Protein AF-0000000080024186 (afdb_homodimer)

Sequence (346 aa):
MRYNEKELQALSRQPAEMAAELGMRGPKKGSVLKRRLVKLVVNFLFYFRTDEAEPVGALLLERCKVTREEPGTFSISFVEDPERKYHFECSSEEQCQEWMEALRRASYEFMRRSLIFYRNEIRKVTGKVCTGLQVARVRLWVA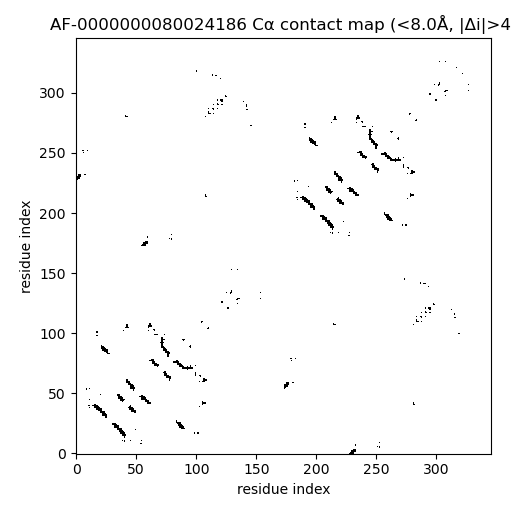EEVFWPLTAICPPYRTLWSSLAYPRRPGSSMRYNEKELQALSRQPAEMAAELGMRGPKKGSVLKRRLVKLVVNFLFYFRTDEAEPVGALLLERCKVTREEPGTFSISFVEDPERKYHFECSSEEQCQEWMEALRRASYEFMRRSLIFYRNEIRKVTGKVCTGLQVARVRLWVAEEVFWPLTAICPPYRTLWSSLAYPRRPGSS

Foldseek 3Di:
DDDPVVVVQVQVVDDFPDWDWKFKFFQDPPTDTDTWIWGHGQQKIFTPDPPDSTTPDIDRLAQWDWADDDQQKIWIAHPVGRSRIMMIGHPGSVVVVVVSVCSVCRHPVNVVVVVVVVVVVVCVVLVVCLVPPDSPCPVPPDPCVVPDPPPPPRDPPPPPPDDVVDDPDPDDD/DDDPVVVVQVQVVDDFPDWDWKFKFFQDPPTDTDTWIWGHGQQKIFTPDPPDSTTPDIDRLAQWDWADDDQQKIWIAHPVGRSRIMIIGHPGSVVSVVVSVCSVCRHPVNVVVVVVVVVVVCCVVLVVCVVPPDSPPPCPVDPCPPDDCCPVCPPPPPDPDDDPCPDDPDDDD

Radius of gyration: 28.76 Å; Cα contacts (8 Å, |Δi|>4): 512; chains: 2; bounding box: 76×103×66 Å

Organism: Aotus nancymaae (NCBI:txid37293)

Structure (mmCIF, N/CA/C/O backbone):
data_AF-0000000080024186-model_v1
#
loop_
_entity.id
_entity.type
_entity.pdbx_description
1 polymer 'Pleckstrin homology domain-containing family J member 1'
#
loop_
_atom_site.group_PDB
_atom_site.id
_atom_site.type_symbol
_atom_site.label_atom_id
_atom_site.label_alt_id
_atom_site.label_comp_id
_atom_site.label_asym_id
_atom_site.label_entity_id
_atom_site.label_seq_id
_atom_site.pdbx_PDB_ins_code
_atom_site.Cartn_x
_atom_site.Cartn_y
_atom_site.Cartn_z
_atom_site.occupancy
_atom_site.B_iso_or_equiv
_atom_site.auth_seq_id
_atom_site.auth_comp_id
_atom_site.auth_asym_id
_atom_site.auth_atom_id
_atom_site.pdbx_PDB_model_num
ATOM 1 N N . MET A 1 1 ? 0.498 -17.672 -2.434 1 93.25 1 MET A N 1
ATOM 2 C CA . MET A 1 1 ? -0.503 -16.625 -2.283 1 93.25 1 MET A CA 1
ATOM 3 C C . MET A 1 1 ? -0.842 -16 -3.631 1 93.25 1 MET A C 1
ATOM 5 O O . MET A 1 1 ? 0.05 -15.727 -4.434 1 93.25 1 MET A O 1
ATOM 9 N N . ARG A 1 2 ? -2.129 -15.797 -3.934 1 95.5 2 ARG A N 1
ATOM 10 C CA . ARG A 1 2 ? -2.584 -15.203 -5.188 1 95.5 2 ARG A CA 1
ATOM 11 C C . ARG A 1 2 ? -2.732 -13.688 -5.055 1 95.5 2 ARG A C 1
ATOM 13 O O . ARG A 1 2 ? -3.16 -13.188 -4.012 1 95.5 2 ARG A O 1
ATOM 20 N N . TYR A 1 3 ? -2.387 -13.031 -6.164 1 96.38 3 TYR A N 1
ATOM 21 C CA . TYR A 1 3 ? -2.521 -11.578 -6.203 1 96.38 3 TYR A CA 1
ATOM 22 C C . TYR A 1 3 ? -3.314 -11.141 -7.426 1 96.38 3 TYR A C 1
ATOM 24 O O . TYR A 1 3 ? -3.52 -11.922 -8.359 1 96.38 3 TYR A O 1
ATOM 32 N N . ASN A 1 4 ? -3.826 -9.922 -7.332 1 95.56 4 ASN A N 1
ATOM 33 C CA . ASN A 1 4 ? -4.371 -9.305 -8.539 1 95.56 4 ASN A CA 1
ATOM 34 C C . ASN A 1 4 ? -3.268 -8.773 -9.445 1 95.56 4 ASN A C 1
ATOM 36 O O . ASN A 1 4 ? -3.088 -7.559 -9.562 1 95.56 4 ASN A O 1
ATOM 40 N N . GLU A 1 5 ? -2.664 -9.664 -10.188 1 94.69 5 GLU A N 1
ATOM 41 C CA . GLU A 1 5 ? -1.439 -9.422 -10.945 1 94.69 5 GLU A CA 1
ATOM 42 C C . GLU A 1 5 ? -1.667 -8.383 -12.039 1 94.69 5 GLU A C 1
ATOM 44 O O . GLU A 1 5 ? -0.805 -7.535 -12.289 1 94.69 5 GLU A O 1
ATOM 49 N N . LYS A 1 6 ? -2.77 -8.469 -12.688 1 94.06 6 LYS A N 1
ATOM 50 C CA . LYS A 1 6 ? -3.066 -7.52 -13.758 1 94.06 6 LYS A CA 1
ATOM 51 C C . LYS A 1 6 ? -3.096 -6.09 -13.227 1 94.06 6 LYS A C 1
ATOM 53 O O . LYS A 1 6 ? -2.539 -5.18 -13.852 1 94.06 6 LYS A O 1
ATOM 58 N N . GLU A 1 7 ? -3.67 -5.945 -12.141 1 94.25 7 GLU A N 1
ATOM 59 C CA . GLU A 1 7 ? -3.773 -4.633 -11.508 1 94.25 7 GLU A CA 1
ATOM 60 C C . GLU A 1 7 ? -2.41 -4.141 -11.031 1 94.25 7 GLU A C 1
ATOM 62 O O . GLU A 1 7 ? -2.104 -2.951 -11.141 1 94.25 7 GLU A O 1
ATOM 67 N N . LEU A 1 8 ? -1.614 -5.047 -10.516 1 96.38 8 LEU A N 1
ATOM 68 C CA . LEU A 1 8 ? -0.276 -4.695 -10.047 1 96.38 8 LEU A CA 1
ATOM 69 C C . LEU A 1 8 ? 0.609 -4.273 -11.219 1 96.38 8 LEU A C 1
ATOM 71 O O . LEU A 1 8 ? 1.378 -3.316 -11.109 1 96.38 8 LEU A O 1
ATOM 75 N N . GLN A 1 9 ? 0.429 -4.961 -12.281 1 96.5 9 GLN A N 1
ATOM 76 C CA . GLN A 1 9 ? 1.17 -4.594 -13.484 1 96.5 9 GLN A CA 1
ATOM 77 C C . GLN A 1 9 ? 0.744 -3.223 -13.992 1 96.5 9 GLN A C 1
ATOM 79 O O . GLN A 1 9 ? 1.585 -2.416 -14.398 1 96.5 9 GLN A O 1
ATOM 84 N N . ALA A 1 10 ? -0.562 -3.02 -13.969 1 96.75 10 ALA A N 1
ATOM 85 C CA . ALA A 1 10 ? -1.077 -1.723 -14.406 1 96.75 10 ALA A CA 1
ATOM 86 C C . ALA A 1 10 ? -0.573 -0.602 -13.5 1 96.75 10 ALA A C 1
ATOM 88 O O . ALA A 1 10 ? -0.306 0.508 -13.969 1 96.75 10 ALA A O 1
ATOM 89 N N . LEU A 1 11 ? -0.479 -0.893 -12.242 1 97.19 11 LEU A N 1
ATOM 90 C CA . LEU A 1 11 ? 0.023 0.075 -11.273 1 97.19 11 LEU A CA 1
ATOM 91 C C . LEU A 1 11 ? 1.444 0.506 -11.625 1 97.19 11 LEU A C 1
ATOM 93 O O . LEU A 1 11 ? 1.786 1.685 -11.508 1 97.19 11 LEU A O 1
ATOM 97 N N . SER A 1 12 ? 2.26 -0.432 -12.078 1 97.81 12 SER A N 1
ATOM 98 C CA . SER A 1 12 ? 3.654 -0.146 -12.406 1 97.81 12 SER A CA 1
ATOM 99 C C . SER A 1 12 ? 3.76 0.843 -13.562 1 97.81 12 SER A C 1
ATOM 101 O O . SER A 1 12 ? 4.801 1.481 -13.742 1 97.81 12 SER A O 1
ATOM 103 N N . ARG A 1 13 ? 2.697 0.963 -14.297 1 96.75 13 ARG A N 1
ATOM 104 C CA . ARG A 1 13 ? 2.701 1.836 -15.469 1 96.75 13 ARG A CA 1
ATOM 105 C C . ARG A 1 13 ? 2.211 3.234 -15.109 1 96.75 13 ARG A C 1
ATOM 107 O O . ARG A 1 13 ? 2.281 4.152 -15.922 1 96.75 13 ARG A O 1
ATOM 114 N N . GLN A 1 14 ? 1.694 3.381 -13.93 1 96.44 14 GLN A N 1
ATOM 115 C CA . GLN A 1 14 ? 1.215 4.684 -13.469 1 96.44 14 GLN A CA 1
ATOM 116 C C . GLN A 1 14 ? 2.375 5.645 -13.242 1 96.44 14 GLN A C 1
ATOM 118 O O . GLN A 1 14 ? 3.527 5.223 -13.125 1 96.44 14 GLN A O 1
ATOM 123 N N . PRO A 1 15 ? 2.07 6.969 -13.211 1 96 15 PRO A N 1
ATOM 124 C CA . PRO A 1 15 ? 3.127 7.934 -12.906 1 96 15 PRO A CA 1
ATOM 125 C C . PRO A 1 15 ? 3.824 7.645 -11.578 1 96 15 PRO A C 1
ATOM 127 O O . PRO A 1 15 ? 3.16 7.383 -10.57 1 96 15 PRO A O 1
ATOM 130 N N . ALA A 1 16 ? 5.137 7.676 -11.656 1 97.94 16 ALA A N 1
ATOM 131 C CA . ALA A 1 16 ? 5.945 7.324 -10.5 1 97.94 16 ALA A CA 1
ATOM 132 C C . ALA A 1 16 ? 6.289 8.562 -9.672 1 97.94 16 ALA A C 1
ATOM 134 O O . ALA A 1 16 ? 6.469 9.648 -10.219 1 97.94 16 ALA A O 1
ATOM 135 N N . GLU A 1 17 ? 6.289 8.344 -8.414 1 96.75 17 GLU A N 1
ATOM 136 C CA . GLU A 1 17 ? 6.809 9.391 -7.535 1 96.75 17 GLU A CA 1
ATOM 137 C C . GLU A 1 17 ? 8.305 9.602 -7.754 1 96.75 17 GLU A C 1
ATOM 139 O O . GLU A 1 17 ? 8.781 10.742 -7.738 1 96.75 17 GLU A O 1
ATOM 144 N N . MET A 1 18 ? 9.016 8.547 -7.875 1 98.31 18 MET A N 1
ATOM 145 C CA . MET A 1 18 ? 10.43 8.523 -8.227 1 98.31 18 MET A CA 1
ATOM 146 C C . MET A 1 18 ? 10.711 7.473 -9.297 1 98.31 18 MET A C 1
ATOM 148 O O . MET A 1 18 ? 10.102 6.402 -9.289 1 98.31 18 MET A O 1
ATOM 152 N N . ALA A 1 19 ? 11.555 7.867 -10.227 1 98.44 19 ALA A N 1
ATOM 153 C CA . ALA A 1 19 ? 11.977 6.93 -11.266 1 98.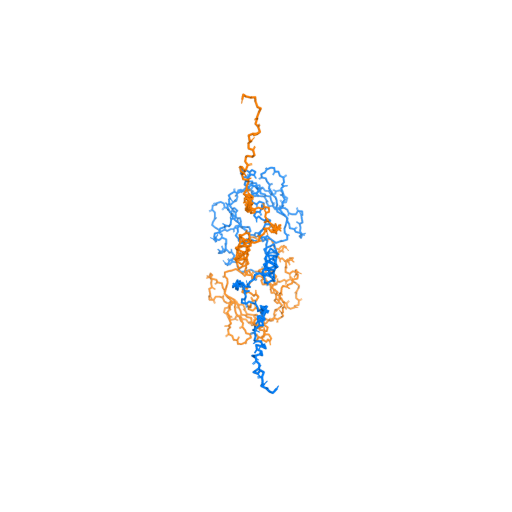44 19 ALA A CA 1
ATOM 154 C C . ALA A 1 19 ? 13.406 7.23 -11.727 1 98.44 19 ALA A C 1
ATOM 156 O O . ALA A 1 19 ? 13.75 8.383 -11.977 1 98.44 19 ALA A O 1
ATOM 157 N N . ALA A 1 20 ? 14.219 6.23 -11.758 1 98.56 20 ALA A N 1
ATOM 158 C CA . ALA A 1 20 ? 15.586 6.387 -12.242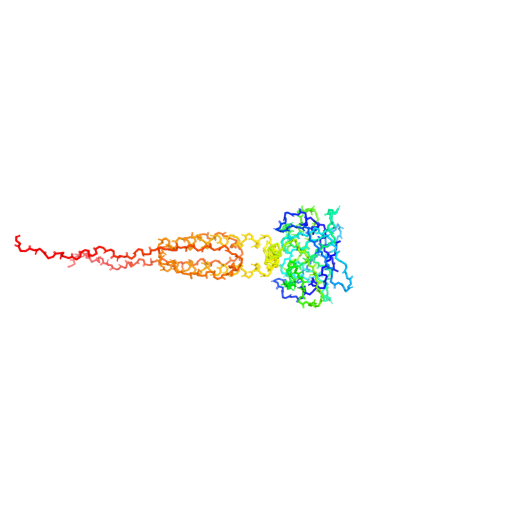 1 98.56 20 ALA A CA 1
ATOM 159 C C . ALA A 1 20 ? 16.219 5.035 -12.555 1 98.56 20 ALA A C 1
ATOM 161 O O . ALA A 1 20 ? 15.758 4 -12.062 1 98.56 20 ALA A O 1
ATOM 162 N N . GLU A 1 21 ? 17.172 5.043 -13.406 1 98.31 21 GLU A N 1
ATOM 163 C CA . GLU A 1 21 ? 18.016 3.863 -13.594 1 98.31 21 GLU A CA 1
ATOM 164 C C . GLU A 1 21 ? 19.062 3.75 -12.477 1 98.31 21 GLU A C 1
ATOM 166 O O . GLU A 1 21 ? 19.844 4.672 -12.258 1 98.31 21 GLU A O 1
ATOM 171 N N . LEU A 1 22 ? 19.016 2.713 -11.797 1 98.62 22 LEU A N 1
ATOM 172 C CA . LEU A 1 22 ? 19.922 2.48 -10.68 1 98.62 22 LEU A CA 1
ATOM 173 C C . LEU A 1 22 ? 20.609 1.127 -10.812 1 98.62 22 LEU A C 1
ATOM 175 O O . LEU A 1 22 ? 20.109 0.239 -11.508 1 98.62 22 LEU A O 1
ATOM 179 N N . GLY A 1 23 ? 21.781 1.032 -10.227 1 98.5 23 GLY A N 1
ATOM 180 C CA . GLY A 1 23 ? 22.328 -0.292 -9.984 1 98.5 23 GLY A CA 1
ATOM 181 C C . GLY A 1 23 ? 21.625 -1.031 -8.859 1 98.5 23 GLY A C 1
ATOM 182 O O . GLY A 1 23 ? 21.438 -0.478 -7.773 1 98.5 23 GLY A O 1
ATOM 183 N N . MET A 1 24 ? 21.219 -2.252 -9.141 1 98.44 24 MET A N 1
ATOM 184 C CA . MET A 1 24 ? 20.484 -3.023 -8.141 1 98.44 24 MET A CA 1
ATOM 185 C C . MET A 1 24 ? 21.156 -4.375 -7.902 1 98.44 24 MET A C 1
ATOM 187 O O . MET A 1 24 ? 21.547 -5.055 -8.852 1 98.44 24 MET A O 1
ATOM 191 N N . ARG A 1 25 ? 21.281 -4.699 -6.652 1 97.44 25 ARG A N 1
ATOM 192 C CA . ARG A 1 25 ? 21.75 -6.023 -6.242 1 97.44 25 ARG A CA 1
ATOM 193 C C . ARG A 1 25 ? 20.719 -6.711 -5.352 1 97.44 25 ARG A C 1
ATOM 195 O O . ARG A 1 25 ? 20.281 -6.145 -4.352 1 97.44 25 ARG A O 1
ATOM 202 N N . GLY A 1 26 ? 20.328 -7.949 -5.723 1 95.25 26 GLY A N 1
ATOM 203 C CA . GLY A 1 26 ? 19.344 -8.703 -4.969 1 95.25 26 GLY A CA 1
ATOM 204 C C . GLY A 1 26 ? 19.844 -9.148 -3.607 1 95.25 26 GLY A C 1
ATOM 205 O O . GLY A 1 26 ? 21.016 -8.961 -3.279 1 95.25 26 GLY A O 1
ATOM 206 N N . PRO A 1 27 ? 18.969 -9.742 -2.854 1 93.12 27 PRO A N 1
ATOM 207 C CA . PRO A 1 27 ? 19.297 -10.086 -1.468 1 93.12 27 PRO A CA 1
ATOM 208 C C . PRO A 1 27 ? 20.109 -11.367 -1.352 1 93.12 27 PRO A C 1
ATOM 210 O O . PRO A 1 27 ? 20.688 -11.641 -0.297 1 93.12 27 PRO A O 1
ATOM 213 N N . LYS A 1 28 ? 20.203 -12.125 -2.381 1 89.81 28 LYS A N 1
ATOM 214 C CA . LYS A 1 28 ? 20.953 -13.383 -2.324 1 89.81 28 LYS A CA 1
ATOM 215 C C . LYS A 1 28 ? 22.453 -13.125 -2.32 1 89.81 28 LYS A C 1
ATOM 217 O O . LYS A 1 28 ? 22.938 -12.219 -3 1 89.81 28 LYS A O 1
ATOM 222 N N . LYS A 1 29 ? 23.078 -14 -1.607 1 87.19 29 LYS A N 1
ATOM 223 C CA . LYS A 1 29 ? 24.531 -13.906 -1.578 1 87.19 29 LYS A CA 1
ATOM 224 C C . LYS A 1 29 ? 25.125 -14.125 -2.967 1 87.19 29 LYS A C 1
ATOM 226 O O . LYS A 1 29 ? 24.734 -15.055 -3.672 1 87.19 29 LYS A O 1
ATOM 231 N 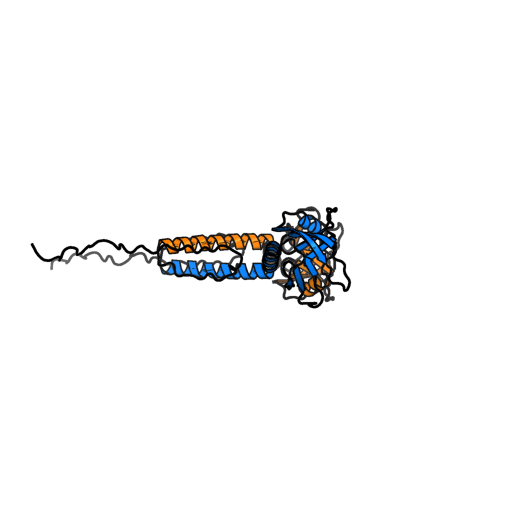N . GLY A 1 30 ? 26 -13.242 -3.385 1 87.69 30 GLY A N 1
ATOM 232 C CA . GLY A 1 30 ? 26.656 -13.375 -4.676 1 87.69 30 GLY A CA 1
ATOM 233 C C . GLY A 1 30 ? 25.891 -12.719 -5.809 1 87.69 30 GLY A C 1
ATOM 234 O O . GLY A 1 30 ? 26.281 -12.82 -6.973 1 87.69 30 GLY A O 1
ATOM 235 N N . SER A 1 31 ? 24.875 -12.141 -5.492 1 91.81 31 SER A N 1
ATOM 236 C CA . SER A 1 31 ? 24.094 -11.461 -6.52 1 91.81 31 SER A CA 1
ATOM 237 C C . SER A 1 31 ? 24.922 -10.375 -7.211 1 91.81 31 SER A C 1
ATOM 239 O O . SER A 1 31 ? 25.703 -9.664 -6.559 1 91.81 31 SER A O 1
ATOM 241 N N . VAL A 1 32 ? 24.797 -10.289 -8.523 1 95.75 32 VAL A N 1
ATOM 242 C CA . VAL A 1 32 ? 25.531 -9.32 -9.328 1 95.75 32 VAL A CA 1
ATOM 243 C C . VAL A 1 32 ? 24.75 -8.016 -9.43 1 95.75 32 VAL A C 1
ATOM 245 O O . VAL A 1 32 ? 23.516 -8.023 -9.391 1 95.75 32 VAL A O 1
ATOM 248 N N . LEU A 1 33 ? 25.531 -7.02 -9.539 1 96.62 33 LEU A N 1
ATOM 249 C CA . LEU A 1 33 ? 24.922 -5.707 -9.75 1 96.62 33 LEU A CA 1
ATOM 250 C C . LEU A 1 33 ? 24.359 -5.59 -11.156 1 96.62 33 LEU A C 1
ATOM 252 O O . LEU A 1 33 ? 25.062 -5.848 -12.141 1 96.62 33 LEU A O 1
ATOM 256 N N . LYS A 1 34 ? 23.078 -5.266 -11.242 1 97.5 34 LYS A N 1
ATOM 257 C CA . LYS A 1 34 ? 22.422 -5.082 -12.531 1 97.5 34 LYS A CA 1
ATOM 258 C C . LYS A 1 34 ? 21.75 -3.709 -12.625 1 97.5 34 LYS A C 1
ATOM 260 O O . LYS A 1 34 ? 21.188 -3.221 -11.648 1 97.5 34 LYS A O 1
ATOM 265 N N . ARG A 1 35 ? 21.891 -3.119 -13.812 1 98 35 ARG A N 1
ATOM 266 C CA . ARG A 1 35 ? 21.203 -1.857 -14.039 1 98 35 ARG A CA 1
ATOM 267 C C . ARG A 1 35 ? 19.703 -2.09 -14.273 1 98 35 ARG A C 1
ATOM 269 O O . ARG A 1 35 ? 19.312 -2.887 -15.125 1 98 35 ARG A O 1
ATOM 276 N N . ARG A 1 36 ? 18.875 -1.387 -13.453 1 98.44 36 ARG A N 1
ATOM 277 C CA . ARG A 1 36 ? 17.438 -1.541 -13.523 1 98.44 36 ARG A CA 1
ATOM 278 C C . ARG A 1 36 ? 16.734 -0.183 -13.516 1 98.44 36 ARG A C 1
ATOM 280 O O . ARG A 1 36 ? 17.219 0.769 -12.906 1 98.44 36 ARG A O 1
ATOM 287 N N . LEU A 1 37 ? 15.68 -0.09 -14.281 1 98.56 37 LEU A N 1
ATOM 288 C CA . LEU A 1 37 ? 14.766 1.023 -14.062 1 98.56 37 LEU A CA 1
ATOM 289 C C . LEU A 1 37 ? 13.93 0.804 -12.805 1 98.56 37 LEU A C 1
ATOM 291 O O . LEU A 1 37 ? 13.156 -0.157 -12.727 1 98.56 37 LEU A O 1
ATOM 295 N N . VAL A 1 38 ? 14.156 1.64 -11.852 1 98.81 38 VAL A N 1
ATOM 296 C CA . VAL A 1 38 ? 13.477 1.536 -10.562 1 98.81 38 VAL A CA 1
ATOM 297 C C . VAL A 1 38 ? 12.422 2.635 -10.438 1 98.81 38 VAL A C 1
ATOM 299 O O . VAL A 1 38 ? 12.711 3.809 -10.695 1 98.81 38 VAL A O 1
ATOM 302 N N . LYS A 1 39 ? 11.188 2.244 -10.055 1 98.75 39 LYS A N 1
ATOM 303 C CA . LYS A 1 39 ? 10.078 3.186 -9.945 1 98.75 39 LYS A CA 1
ATOM 304 C C . LYS A 1 39 ? 9.367 3.041 -8.602 1 98.75 39 LYS A C 1
ATOM 306 O O . LYS A 1 39 ? 9.016 1.931 -8.195 1 98.75 39 LYS A O 1
ATOM 311 N N . LEU A 1 40 ? 9.25 4.137 -7.98 1 98.81 40 LEU A N 1
ATOM 312 C CA . LEU A 1 40 ? 8.406 4.188 -6.789 1 98.81 40 LEU A CA 1
ATOM 313 C C . LEU A 1 40 ? 6.992 4.629 -7.137 1 98.81 40 LEU A C 1
ATOM 315 O O . LEU A 1 40 ? 6.773 5.777 -7.527 1 98.81 40 LEU A O 1
ATOM 319 N N . VAL A 1 41 ? 6.051 3.73 -7.062 1 98.31 41 VAL A N 1
ATOM 320 C CA . VAL A 1 41 ? 4.641 3.998 -7.324 1 98.31 41 VAL A CA 1
ATOM 321 C C . VAL A 1 41 ? 3.797 3.57 -6.125 1 98.31 41 VAL A C 1
ATOM 323 O O . VAL A 1 41 ? 3.787 2.395 -5.754 1 98.31 41 VAL A O 1
ATOM 326 N N . VAL A 1 42 ? 3.039 4.535 -5.52 1 97.12 42 VAL A N 1
ATOM 327 C CA . VAL A 1 42 ? 2.334 4.297 -4.262 1 97.12 42 VAL A CA 1
ATOM 328 C C . VAL A 1 42 ? 3.314 3.789 -3.209 1 97.12 42 VAL A C 1
ATOM 330 O O . VAL A 1 42 ? 4.27 4.488 -2.854 1 97.12 42 VAL A O 1
ATOM 333 N N . ASN A 1 43 ? 3.139 2.633 -2.693 1 98.19 43 ASN A N 1
ATOM 334 C CA . ASN A 1 43 ? 4.059 2.072 -1.712 1 98.19 43 ASN A CA 1
ATOM 335 C C . ASN A 1 43 ? 4.781 0.844 -2.258 1 98.19 43 ASN A C 1
ATOM 337 O O . ASN A 1 43 ? 5.148 -0.056 -1.499 1 98.19 43 ASN A O 1
ATOM 341 N N . PHE A 1 44 ? 4.973 0.842 -3.586 1 98.56 44 PHE A N 1
ATOM 342 C CA . PHE A 1 44 ? 5.695 -0.23 -4.258 1 98.56 44 PHE A CA 1
ATOM 343 C C . PHE A 1 44 ? 6.938 0.31 -4.953 1 98.56 44 PHE A C 1
ATOM 345 O O . PHE A 1 44 ? 6.895 1.377 -5.57 1 98.56 44 PHE A O 1
ATOM 352 N N . LEU A 1 45 ? 8 -0.445 -4.789 1 98.81 45 LEU A N 1
ATOM 353 C CA . LEU A 1 45 ? 9.195 -0.227 -5.594 1 98.81 45 LEU A CA 1
ATOM 354 C C . LEU A 1 45 ? 9.281 -1.241 -6.73 1 98.81 45 LEU A C 1
ATOM 356 O O . LEU A 1 45 ? 9.578 -2.414 -6.5 1 98.81 45 LEU A O 1
ATOM 360 N N . PHE A 1 46 ? 8.992 -0.804 -7.906 1 98.81 46 PHE A N 1
ATOM 361 C CA . PHE A 1 46 ? 9.078 -1.669 -9.078 1 98.81 46 PHE A CA 1
ATOM 362 C C . PHE A 1 46 ? 10.469 -1.604 -9.695 1 98.81 46 PHE A C 1
ATOM 364 O O . PHE A 1 46 ? 11.109 -0.551 -9.688 1 98.81 46 PHE A O 1
ATOM 371 N N . TYR A 1 47 ? 10.93 -2.697 -10.219 1 98.69 47 TYR A N 1
ATOM 372 C CA . TYR A 1 47 ? 12.188 -2.684 -10.953 1 98.69 47 TYR A CA 1
ATOM 373 C C . TYR A 1 47 ? 12.07 -3.457 -12.258 1 98.69 47 TYR A C 1
ATOM 375 O O . TYR A 1 47 ? 11.414 -4.5 -12.312 1 98.69 47 TYR A O 1
ATOM 383 N N . PHE A 1 48 ? 12.641 -2.912 -13.305 1 98.38 48 PHE A N 1
ATOM 384 C CA . PHE A 1 48 ? 12.57 -3.393 -14.68 1 98.38 48 PHE A CA 1
ATOM 385 C C . PHE A 1 48 ? 13.961 -3.631 -15.25 1 98.38 48 PHE A C 1
ATOM 387 O O . PHE A 1 48 ? 14.922 -2.975 -14.844 1 98.38 48 PHE A O 1
ATOM 394 N N . ARG A 1 49 ? 13.93 -4.613 -16.188 1 97.62 49 ARG A N 1
ATOM 395 C CA . ARG A 1 49 ? 15.062 -4.527 -17.094 1 97.62 49 ARG A CA 1
ATOM 396 C C . ARG A 1 49 ? 15.008 -3.25 -17.922 1 97.62 49 ARG A C 1
ATOM 398 O O . ARG A 1 49 ? 13.922 -2.754 -18.234 1 97.62 49 ARG A O 1
ATOM 405 N N . THR A 1 50 ? 16.062 -2.707 -18.266 1 93.75 50 THR A N 1
ATOM 406 C CA . THR A 1 50 ? 16.109 -1.409 -18.938 1 93.75 50 THR A CA 1
ATOM 407 C C . THR A 1 50 ? 15.445 -1.485 -20.312 1 93.75 50 THR A C 1
ATOM 409 O O . THR A 1 50 ? 15.008 -0.468 -20.844 1 93.75 50 THR A O 1
ATOM 412 N N . ASP A 1 51 ? 15.258 -2.652 -20.828 1 92.56 51 ASP A N 1
ATOM 413 C CA . ASP A 1 51 ? 14.742 -2.799 -22.188 1 92.56 51 ASP A CA 1
ATOM 414 C C . ASP A 1 51 ? 13.344 -3.396 -22.188 1 92.56 51 ASP A C 1
ATOM 416 O O . ASP A 1 51 ? 12.773 -3.678 -23.25 1 92.56 51 ASP A O 1
ATOM 420 N N . GLU A 1 52 ? 12.719 -3.535 -21.016 1 92.5 52 GLU A N 1
ATOM 421 C CA . GLU A 1 52 ? 11.43 -4.219 -20.938 1 92.5 52 GLU A CA 1
ATOM 422 C C . GLU A 1 52 ? 10.375 -3.326 -20.281 1 92.5 52 GLU A C 1
ATOM 424 O O . GLU A 1 52 ? 10.68 -2.564 -19.359 1 92.5 52 GLU A O 1
ATOM 429 N N . ALA A 1 53 ? 9.195 -3.553 -20.75 1 92.69 53 ALA A N 1
ATOM 430 C CA . ALA A 1 53 ? 8.078 -2.75 -20.25 1 92.69 53 ALA A CA 1
ATOM 431 C C . ALA A 1 53 ? 7.484 -3.365 -18.984 1 92.69 53 ALA A C 1
ATOM 433 O O . ALA A 1 53 ? 7.008 -2.646 -18.094 1 92.69 53 ALA A O 1
ATOM 434 N N . GLU A 1 54 ? 7.547 -4.664 -18.875 1 96.06 54 GLU A N 1
ATOM 435 C CA . GLU A 1 54 ? 6.98 -5.34 -17.719 1 96.06 54 GLU A CA 1
ATOM 436 C C . GLU A 1 54 ? 7.996 -5.43 -16.578 1 96.06 54 GLU A C 1
ATOM 438 O O . GLU A 1 54 ? 9.172 -5.73 -16.812 1 96.06 54 GLU A O 1
ATOM 443 N N . PRO A 1 55 ? 7.578 -5.152 -15.461 1 98 55 PRO A N 1
ATOM 444 C CA . PRO A 1 55 ? 8.508 -5.219 -14.336 1 98 55 PRO A CA 1
ATOM 445 C C . PRO A 1 55 ? 8.977 -6.641 -14.031 1 98 55 PRO A C 1
ATOM 447 O O . PRO A 1 55 ? 8.195 -7.59 -14.164 1 98 55 PRO A O 1
ATOM 450 N N . VAL A 1 56 ? 10.203 -6.715 -13.617 1 97.88 56 VAL A N 1
ATOM 451 C CA . VAL A 1 56 ? 10.75 -7.98 -13.148 1 97.88 56 VAL A CA 1
ATOM 452 C C . VAL A 1 56 ? 10.172 -8.32 -11.773 1 97.88 56 VAL A C 1
ATOM 454 O O . VAL A 1 56 ? 9.875 -9.477 -11.484 1 97.88 56 VAL A O 1
ATOM 457 N N . GLY A 1 57 ? 10.008 -7.172 -10.953 1 97.88 57 GLY A N 1
ATOM 458 C CA . GLY A 1 57 ? 9.5 -7.379 -9.609 1 97.88 57 GLY A CA 1
ATOM 459 C C . GLY A 1 57 ? 8.984 -6.105 -8.969 1 97.88 57 GLY A C 1
ATOM 460 O O . GLY A 1 57 ? 9.031 -5.031 -9.578 1 97.88 57 GLY A O 1
ATOM 461 N N . ALA A 1 58 ? 8.352 -6.336 -7.836 1 98.31 58 ALA A N 1
ATOM 462 C CA . ALA A 1 58 ? 7.777 -5.277 -7.012 1 98.31 58 ALA A CA 1
ATOM 463 C C . ALA A 1 58 ? 8.016 -5.547 -5.527 1 98.31 58 ALA A C 1
ATOM 465 O O . ALA A 1 58 ? 7.727 -6.637 -5.035 1 98.31 58 ALA A O 1
ATOM 466 N N . LEU A 1 59 ? 8.602 -4.566 -4.855 1 98.06 59 LEU A N 1
ATOM 467 C CA . LEU A 1 59 ? 8.805 -4.648 -3.414 1 98.06 59 LEU A CA 1
ATOM 468 C C . LEU A 1 59 ? 7.781 -3.789 -2.674 1 98.06 59 LEU A C 1
ATOM 470 O O . LEU A 1 59 ? 7.75 -2.568 -2.85 1 98.06 59 LEU A O 1
ATOM 474 N N . LEU A 1 60 ? 6.949 -4.434 -1.913 1 98.06 60 LEU A N 1
ATOM 475 C CA . LEU A 1 60 ? 6.086 -3.676 -1.014 1 98.06 60 LEU A CA 1
ATOM 476 C C . LEU A 1 60 ? 6.895 -3.053 0.12 1 98.06 60 LEU A C 1
ATOM 478 O O . LEU A 1 60 ? 7.582 -3.76 0.858 1 98.06 60 LEU A O 1
ATOM 482 N N . LEU A 1 61 ? 6.746 -1.764 0.25 1 98.12 61 LEU A N 1
ATOM 483 C CA . LEU A 1 61 ? 7.559 -1.025 1.214 1 98.12 61 LEU A CA 1
ATOM 484 C C . LEU A 1 61 ? 6.809 -0.853 2.531 1 98.12 61 LEU A C 1
ATOM 486 O O . LEU A 1 61 ? 6.422 0.262 2.889 1 98.12 61 LEU A O 1
ATOM 490 N N . GLU A 1 62 ? 6.559 -1.861 3.211 1 97.81 62 GLU A N 1
ATOM 491 C CA . GLU A 1 62 ? 6.008 -1.895 4.562 1 97.81 62 GLU A CA 1
ATOM 492 C C . GLU A 1 62 ? 6.945 -2.615 5.523 1 97.81 62 GLU A C 1
ATOM 494 O O . GLU A 1 62 ? 7.543 -3.635 5.172 1 97.81 62 GLU A O 1
ATOM 499 N N . ARG A 1 63 ? 7.121 -2.041 6.715 1 96.12 63 ARG A N 1
ATOM 500 C CA . ARG A 1 63 ? 7.969 -2.627 7.75 1 96.12 63 ARG A CA 1
ATOM 501 C C . ARG A 1 63 ? 9.383 -2.865 7.23 1 96.12 63 ARG A C 1
ATOM 503 O O . ARG A 1 63 ? 9.922 -3.967 7.359 1 96.12 63 ARG A O 1
ATOM 510 N N . CYS A 1 64 ? 9.852 -1.889 6.602 1 97.19 64 CYS A N 1
ATOM 511 C CA . CYS A 1 64 ? 11.188 -1.991 6.039 1 97.19 64 CYS A CA 1
ATOM 512 C C . CYS A 1 64 ? 12.109 -0.921 6.617 1 97.19 64 CYS A C 1
ATOM 514 O O . CYS A 1 64 ? 11.641 0.043 7.223 1 97.19 64 CYS A O 1
ATOM 516 N N . LYS A 1 65 ? 13.352 -1.194 6.453 1 97.31 65 LYS A N 1
ATOM 517 C CA . LYS A 1 65 ? 14.406 -0.276 6.883 1 97.31 65 LYS A CA 1
ATOM 518 C C . LYS A 1 65 ? 15.281 0.146 5.707 1 97.31 65 LYS A C 1
ATOM 520 O O . LYS A 1 65 ? 15.742 -0.699 4.934 1 97.31 65 LYS A O 1
ATOM 525 N N . VAL A 1 66 ? 15.375 1.403 5.512 1 98.31 66 VAL A N 1
ATOM 526 C CA . VAL A 1 66 ? 16.234 1.968 4.48 1 98.31 66 VAL A CA 1
ATOM 527 C C . VAL A 1 66 ? 17.531 2.496 5.117 1 98.31 66 VAL A C 1
ATOM 529 O O . VAL A 1 66 ? 17.484 3.332 6.02 1 98.31 66 VAL A O 1
ATOM 532 N N . THR A 1 67 ? 18.641 1.993 4.645 1 97.88 67 THR A N 1
ATOM 533 C CA . THR A 1 67 ? 19.906 2.326 5.297 1 97.88 67 THR A CA 1
ATOM 534 C C . THR A 1 67 ? 20.938 2.811 4.273 1 97.88 67 THR A C 1
ATOM 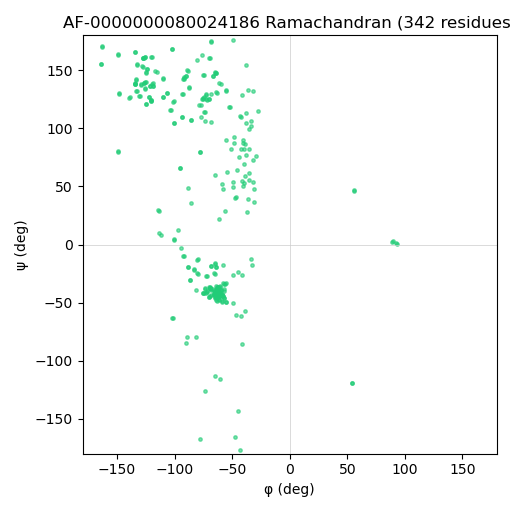536 O O . THR A 1 67 ? 21.047 2.242 3.188 1 97.88 67 THR A O 1
ATOM 539 N N . ARG A 1 68 ? 21.625 3.832 4.668 1 98 68 ARG A N 1
ATOM 540 C CA . ARG A 1 68 ? 22.766 4.266 3.855 1 98 68 ARG A CA 1
ATOM 541 C C . ARG A 1 68 ? 23.953 3.322 4.027 1 98 68 ARG A C 1
ATOM 543 O O . ARG A 1 68 ? 24.344 3.012 5.152 1 98 68 ARG A O 1
ATOM 550 N N . GLU A 1 69 ? 24.5 2.787 3.025 1 96.62 69 GLU A N 1
ATOM 551 C CA . GLU A 1 69 ? 25.641 1.877 3.094 1 96.62 69 GLU A CA 1
ATOM 552 C C . GLU A 1 69 ? 26.938 2.594 2.746 1 96.62 69 GLU A C 1
ATOM 554 O O . GLU A 1 69 ? 27.891 2.562 3.52 1 96.62 69 GLU A O 1
ATOM 559 N N . GLU A 1 70 ? 27.188 3.113 1.592 1 94.88 70 GLU A N 1
ATOM 560 C CA . GLU A 1 70 ? 28.266 3.945 1.057 1 94.88 70 GLU A CA 1
ATOM 561 C C . GLU A 1 70 ? 27.703 5.211 0.411 1 94.88 70 GLU A C 1
ATOM 563 O O . GLU A 1 70 ? 26.5 5.316 0.169 1 94.88 70 GLU A O 1
ATOM 568 N N . PRO A 1 71 ? 28.672 6.141 0.299 1 93.5 71 PRO A N 1
ATOM 569 C CA . PRO A 1 71 ? 28.188 7.312 -0.423 1 93.5 71 PRO A CA 1
ATOM 570 C C . PRO A 1 71 ? 27.531 6.957 -1.76 1 93.5 71 PRO A C 1
ATOM 572 O O . PRO A 1 71 ? 28.141 6.254 -2.572 1 93.5 71 PRO A O 1
ATOM 575 N N . GLY A 1 72 ? 26.344 7.227 -1.952 1 97.44 72 GLY A N 1
ATOM 576 C CA . GLY A 1 72 ? 25.641 7 -3.203 1 97.44 72 GLY A CA 1
ATOM 577 C C . GLY A 1 72 ? 24.938 5.66 -3.252 1 97.44 72 GLY A C 1
ATOM 578 O O . GLY A 1 72 ? 24.406 5.266 -4.297 1 97.44 72 GLY A O 1
ATOM 579 N N . THR A 1 73 ? 25.062 4.922 -2.164 1 98.31 73 THR A N 1
ATOM 580 C CA . THR A 1 73 ? 24.438 3.604 -2.131 1 98.31 73 THR A CA 1
ATOM 581 C C . THR A 1 73 ? 23.547 3.457 -0.9 1 98.31 73 THR A C 1
ATOM 583 O O . THR A 1 73 ? 23.906 3.902 0.191 1 98.31 73 THR A O 1
ATOM 586 N N . PHE A 1 74 ? 22.406 2.852 -1.084 1 98.69 74 PHE A N 1
ATOM 587 C CA . PHE A 1 74 ? 21.531 2.545 0.036 1 98.69 74 PHE A CA 1
ATOM 588 C C . PHE A 1 74 ? 21 1.115 -0.06 1 98.69 74 PHE A C 1
ATOM 590 O O . PHE A 1 74 ? 21.156 0.461 -1.094 1 98.69 74 PHE A O 1
ATOM 597 N N . SER A 1 75 ? 20.453 0.643 1.032 1 98.62 75 SER A N 1
ATOM 598 C CA . SER A 1 75 ? 19.891 -0.697 1.06 1 98.62 75 SER A CA 1
ATOM 599 C C . SER A 1 75 ? 18.5 -0.692 1.698 1 98.62 75 SER A C 1
ATOM 601 O O . SER A 1 75 ? 18.156 0.239 2.428 1 98.62 75 SER A O 1
ATOM 603 N N . ILE A 1 76 ? 17.719 -1.673 1.32 1 98.56 76 ILE A N 1
ATOM 604 C CA . ILE A 1 76 ? 16.406 -1.911 1.9 1 98.56 76 ILE A CA 1
ATOM 605 C C . ILE A 1 76 ? 16.359 -3.305 2.523 1 98.56 76 ILE A C 1
ATOM 607 O O . ILE A 1 76 ? 16.719 -4.293 1.879 1 98.56 76 ILE A O 1
ATOM 611 N N . SER A 1 77 ? 16.031 -3.383 3.742 1 98 77 SER A N 1
ATOM 612 C CA . SER A 1 77 ? 15.797 -4.641 4.438 1 98 77 SER A CA 1
ATOM 613 C C . SER A 1 77 ? 14.438 -4.641 5.129 1 98 77 SER A C 1
ATOM 615 O O . SER A 1 77 ? 13.836 -3.582 5.32 1 98 77 SER A O 1
ATOM 617 N N . PHE A 1 78 ? 13.945 -5.812 5.441 1 97.12 78 PHE A N 1
ATOM 618 C CA . PHE A 1 78 ? 12.625 -5.934 6.051 1 97.12 78 PHE A CA 1
ATOM 619 C C . PHE A 1 78 ? 12.727 -6.531 7.449 1 97.12 78 PHE A C 1
ATOM 621 O O . PHE A 1 78 ? 13.648 -7.301 7.734 1 97.12 78 PHE A O 1
ATOM 628 N N . VAL A 1 79 ? 11.828 -6.148 8.297 1 94.94 79 VAL A N 1
ATOM 629 C CA . VAL A 1 79 ? 11.82 -6.523 9.703 1 94.94 79 VAL A CA 1
ATOM 630 C C . VAL A 1 79 ? 11.836 -8.047 9.836 1 94.94 79 VAL A C 1
ATOM 632 O O . VAL A 1 79 ? 12.453 -8.594 10.75 1 94.94 79 VAL A O 1
ATOM 635 N N . GLU A 1 80 ? 11.195 -8.805 8.906 1 91.62 80 GLU A N 1
ATOM 636 C CA . GLU A 1 80 ? 11.086 -10.258 8.969 1 91.62 80 GLU A CA 1
ATOM 637 C C . GLU A 1 80 ? 12.422 -10.93 8.672 1 91.62 80 GLU A C 1
ATOM 639 O O . GLU A 1 80 ? 12.664 -12.055 9.109 1 91.62 80 GLU A O 1
ATOM 644 N N . ASP A 1 81 ? 13.227 -10.266 7.918 1 92.81 81 ASP A N 1
ATOM 645 C CA . ASP A 1 81 ? 14.531 -10.805 7.535 1 92.81 81 ASP A CA 1
ATOM 646 C C . ASP A 1 81 ? 15.547 -9.688 7.34 1 92.81 81 ASP A C 1
ATOM 648 O O . ASP A 1 81 ? 15.922 -9.367 6.207 1 92.81 81 ASP A O 1
ATOM 652 N N . PRO A 1 82 ? 16.094 -9.203 8.414 1 92.69 82 PRO A N 1
ATOM 653 C CA . PRO A 1 82 ? 16.969 -8.031 8.352 1 92.69 82 PRO A CA 1
ATOM 654 C C . PRO A 1 82 ? 18.281 -8.312 7.633 1 92.69 82 PRO A C 1
ATOM 656 O O . PRO A 1 82 ? 18.953 -7.383 7.168 1 92.69 82 PRO A O 1
ATOM 659 N N . GLU A 1 83 ? 18.656 -9.562 7.496 1 93.06 83 GLU A N 1
ATOM 660 C CA . GLU A 1 83 ? 19.922 -9.906 6.879 1 93.06 83 GLU A CA 1
ATOM 661 C C . GLU A 1 83 ? 19.812 -9.922 5.355 1 93.06 83 GLU A C 1
ATOM 663 O O . GLU A 1 83 ? 20.828 -9.859 4.656 1 93.06 83 GLU A O 1
ATOM 668 N N . ARG A 1 84 ? 18.625 -10.07 4.906 1 93.81 84 ARG A N 1
ATOM 669 C CA . ARG A 1 84 ? 18.375 -10.039 3.467 1 93.81 84 ARG A CA 1
ATOM 670 C C . ARG A 1 84 ? 18.188 -8.609 2.977 1 93.81 84 ARG A C 1
ATOM 672 O O . ARG A 1 84 ? 17.172 -7.98 3.252 1 93.81 84 ARG A O 1
ATOM 679 N N . LYS A 1 85 ? 19.188 -8.109 2.27 1 96.12 85 LYS A N 1
ATOM 680 C CA . LYS A 1 85 ? 19.172 -6.699 1.887 1 96.12 85 LYS A CA 1
ATOM 681 C C . LYS A 1 85 ? 19.188 -6.543 0.369 1 96.12 85 LYS A C 1
ATOM 683 O O . LYS A 1 85 ? 19.875 -7.281 -0.335 1 96.12 85 LYS A O 1
ATOM 688 N N . TYR A 1 86 ? 18.422 -5.656 -0.072 1 98.06 86 TYR A N 1
ATOM 689 C CA . TYR A 1 86 ? 18.516 -5.152 -1.437 1 98.06 86 TYR A CA 1
ATOM 690 C C . TYR A 1 86 ? 19.406 -3.914 -1.499 1 98.06 86 TYR A C 1
ATOM 692 O O . TYR A 1 86 ? 19.188 -2.949 -0.762 1 98.06 86 TYR A O 1
ATOM 700 N N . HIS A 1 87 ? 20.344 -3.924 -2.396 1 98.44 87 HIS A N 1
ATOM 701 C CA . HIS A 1 87 ? 21.266 -2.791 -2.504 1 98.44 87 HIS A CA 1
ATOM 702 C C . HIS A 1 87 ? 21.016 -1.998 -3.783 1 98.44 87 HIS A C 1
ATOM 704 O O . HIS A 1 87 ? 20.766 -2.582 -4.84 1 98.44 87 HIS A O 1
ATOM 710 N N . PHE A 1 88 ? 21.156 -0.678 -3.619 1 98.75 88 PHE A N 1
ATOM 711 C CA . PHE A 1 88 ? 20.938 0.221 -4.746 1 98.75 88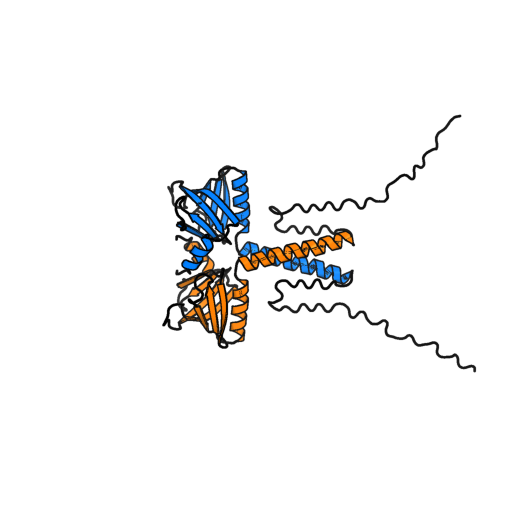 PHE A CA 1
ATOM 712 C C . PHE A 1 88 ? 22.078 1.23 -4.859 1 98.75 88 PHE A C 1
ATOM 714 O O . PHE A 1 88 ? 22.453 1.86 -3.873 1 98.75 88 PHE A O 1
ATOM 721 N N . GLU A 1 89 ? 22.547 1.34 -6.078 1 98.75 89 GLU A N 1
ATOM 722 C CA . GLU A 1 89 ? 23.609 2.293 -6.379 1 98.75 89 GLU A CA 1
ATOM 723 C C . GLU A 1 89 ? 23.094 3.453 -7.223 1 98.75 89 GLU A C 1
ATOM 725 O O . GLU A 1 89 ? 22.578 3.244 -8.328 1 98.75 89 GLU A O 1
ATOM 730 N N . CYS A 1 90 ? 23.344 4.621 -6.738 1 98.62 90 CYS A N 1
ATOM 731 C CA . CYS A 1 90 ? 22.844 5.824 -7.395 1 98.62 90 CYS A CA 1
ATOM 732 C C . CYS A 1 90 ? 23.953 6.512 -8.18 1 98.62 90 CYS A C 1
ATOM 734 O O . CYS A 1 90 ? 25.125 6.145 -8.062 1 98.62 90 CYS A O 1
ATOM 736 N N . SER A 1 91 ? 23.531 7.48 -9 1 97.62 91 SER A N 1
ATOM 737 C CA . SER A 1 91 ? 24.5 8.211 -9.82 1 97.62 91 SER A CA 1
ATOM 738 C C . SER A 1 91 ? 25.203 9.289 -9.016 1 97.62 91 SER A C 1
ATOM 740 O O . SER A 1 91 ? 26.281 9.766 -9.406 1 97.62 91 SER A O 1
ATOM 742 N N . SER A 1 92 ? 24.547 9.781 -7.922 1 97.75 92 SER A N 1
ATOM 743 C CA . SER A 1 92 ? 25.125 10.797 -7.047 1 97.75 92 SER A CA 1
ATOM 744 C C . SER A 1 92 ? 24.625 10.633 -5.613 1 97.75 92 SER A C 1
ATOM 746 O O . SER A 1 92 ? 23.641 9.93 -5.367 1 97.75 92 SER A O 1
ATOM 748 N N . GLU A 1 93 ? 25.344 11.297 -4.707 1 97.56 93 GLU A N 1
ATOM 749 C CA . GLU A 1 93 ? 24.922 11.297 -3.309 1 97.56 93 GLU A CA 1
ATOM 750 C C . GLU A 1 93 ? 23.578 11.992 -3.135 1 97.56 93 GLU A C 1
ATOM 752 O O . GLU A 1 93 ? 22.766 11.57 -2.312 1 97.56 93 GLU A O 1
ATOM 757 N N . GLU A 1 94 ? 23.375 13.008 -3.914 1 97.44 94 GLU A N 1
ATOM 758 C CA . GLU A 1 94 ? 22.125 13.75 -3.852 1 97.44 94 GLU A CA 1
ATOM 759 C C . GLU A 1 94 ? 20.953 12.875 -4.27 1 97.44 94 GLU A C 1
ATOM 761 O O . GLU A 1 94 ? 19.906 12.859 -3.605 1 97.44 94 GLU A O 1
ATOM 766 N N . GLN A 1 95 ? 21.109 12.164 -5.309 1 98.06 95 GLN A N 1
ATOM 767 C CA . GLN A 1 95 ? 20.062 11.258 -5.762 1 98.06 95 GLN A CA 1
ATOM 768 C C . GLN A 1 95 ? 19.766 10.188 -4.711 1 98.06 95 GLN A C 1
ATOM 770 O O . GLN A 1 95 ? 18.609 9.844 -4.473 1 98.06 95 GLN A O 1
ATOM 775 N N . CYS A 1 96 ? 20.891 9.75 -4.133 1 98.31 96 CYS A N 1
ATOM 776 C CA . CYS A 1 96 ? 20.766 8.719 -3.107 1 98.31 96 CYS A CA 1
ATOM 777 C C . CYS A 1 96 ? 19.938 9.219 -1.931 1 98.31 96 CYS A C 1
ATOM 779 O O . CYS A 1 96 ? 19.047 8.523 -1.456 1 98.31 96 CYS A O 1
ATOM 781 N N . GLN A 1 97 ? 20.188 10.367 -1.547 1 97.38 97 GLN A N 1
ATOM 782 C CA . GLN A 1 97 ? 19.469 10.969 -0.43 1 97.38 97 GLN A CA 1
ATOM 783 C C . GLN A 1 97 ? 18 11.164 -0.77 1 97.38 97 GLN A C 1
ATOM 785 O O . GLN A 1 97 ? 17.125 10.93 0.067 1 97.38 97 GLN A O 1
ATOM 790 N N . GLU A 1 98 ? 17.703 11.57 -1.921 1 97.81 98 GLU A N 1
ATOM 791 C CA . GLU A 1 98 ? 16.328 11.773 -2.365 1 97.81 98 GLU A CA 1
ATOM 792 C C . GLU A 1 98 ? 15.547 10.461 -2.357 1 97.81 98 GLU A C 1
ATOM 794 O O . GLU A 1 98 ? 14.398 10.422 -1.903 1 97.81 98 GLU A O 1
ATOM 799 N N . TRP A 1 99 ? 16.203 9.43 -2.846 1 98.69 99 TRP A N 1
ATOM 800 C CA . TRP A 1 99 ? 15.57 8.117 -2.846 1 98.69 99 TRP A CA 1
ATOM 801 C C . TRP A 1 99 ? 15.305 7.641 -1.422 1 98.69 99 TRP A C 1
ATOM 803 O O . TRP A 1 99 ? 14.203 7.18 -1.106 1 98.69 99 TRP A O 1
ATOM 813 N N . MET A 1 100 ? 16.312 7.754 -0.62 1 98.44 100 MET A N 1
ATOM 814 C CA . MET A 1 100 ? 16.156 7.273 0.75 1 98.44 100 MET A CA 1
ATOM 815 C C . MET A 1 100 ? 15.016 7.988 1.458 1 98.44 100 MET A C 1
ATOM 817 O O . MET A 1 100 ? 14.219 7.355 2.156 1 98.44 100 MET A O 1
ATOM 821 N N . GLU A 1 101 ? 14.914 9.266 1.276 1 96.5 101 GLU A N 1
ATOM 822 C CA . GLU A 1 101 ? 13.852 10.047 1.905 1 96.5 101 GLU A CA 1
ATOM 823 C C . GLU A 1 101 ? 12.477 9.641 1.379 1 96.5 101 GLU A C 1
ATOM 825 O O . GLU A 1 101 ? 11.539 9.461 2.156 1 96.5 101 GLU A O 1
ATOM 830 N N . ALA A 1 102 ? 12.367 9.5 0.112 1 97.31 102 ALA A N 1
ATOM 831 C CA . ALA A 1 102 ? 11.094 9.109 -0.497 1 97.31 102 ALA A CA 1
ATOM 832 C C . ALA A 1 102 ? 10.672 7.719 -0.03 1 97.31 102 ALA A C 1
ATOM 834 O O . ALA A 1 102 ? 9.5 7.488 0.283 1 97.31 102 ALA A O 1
ATOM 835 N N . LEU A 1 103 ? 11.648 6.84 0.075 1 98.38 103 LEU A N 1
ATOM 836 C CA . LEU A 1 103 ? 11.367 5.457 0.452 1 98.38 103 LEU A CA 1
ATOM 837 C C . LEU A 1 103 ? 10.93 5.371 1.91 1 98.38 103 LEU A C 1
ATOM 839 O O . LEU A 1 103 ? 10.062 4.57 2.254 1 98.38 103 LEU A O 1
ATOM 843 N N . ARG A 1 104 ? 11.539 6.172 2.697 1 96 104 ARG A N 1
ATOM 844 C CA . ARG A 1 104 ? 11.195 6.18 4.117 1 96 104 ARG A CA 1
ATOM 845 C C . ARG A 1 104 ? 9.766 6.656 4.332 1 96 104 ARG A C 1
ATOM 847 O O . ARG A 1 104 ? 9.109 6.262 5.301 1 96 104 ARG A O 1
ATOM 854 N N . ARG A 1 105 ? 9.258 7.426 3.418 1 94.5 105 ARG A N 1
ATOM 855 C CA . ARG A 1 105 ? 7.926 8.016 3.553 1 94.5 105 ARG A CA 1
ATOM 856 C C . ARG A 1 105 ? 6.898 7.238 2.736 1 94.5 105 ARG A C 1
ATOM 858 O O . ARG A 1 105 ? 5.715 7.574 2.738 1 94.5 105 ARG A O 1
ATOM 865 N N . ALA A 1 106 ? 7.328 6.188 2.154 1 97.19 106 ALA A N 1
ATOM 866 C CA . ALA A 1 106 ? 6.473 5.539 1.164 1 97.19 106 ALA A CA 1
ATOM 867 C C . ALA A 1 106 ? 5.551 4.516 1.823 1 97.19 106 ALA A C 1
ATOM 869 O O . ALA A 1 106 ? 4.57 4.07 1.218 1 97.19 106 ALA A O 1
ATOM 870 N N . SER A 1 107 ? 5.855 4.043 3.047 1 97.06 107 SER A N 1
ATOM 871 C CA . SER A 1 107 ? 5.043 3.008 3.676 1 97.06 107 SER A CA 1
ATOM 872 C C . SER A 1 107 ? 3.629 3.506 3.949 1 97.06 107 SER A C 1
ATOM 874 O O . SER A 1 107 ? 3.42 4.695 4.195 1 97.06 107 SER A O 1
ATOM 876 N N . TYR A 1 108 ? 2.676 2.688 3.896 1 97.5 108 TYR A N 1
ATOM 877 C CA . TYR A 1 108 ? 1.279 2.992 4.195 1 97.5 108 TYR A CA 1
ATOM 878 C C . TYR A 1 108 ? 1.115 3.439 5.641 1 97.5 108 TYR A C 1
ATOM 880 O O . TYR A 1 108 ? 0.4 4.406 5.922 1 97.5 108 TYR A O 1
ATOM 888 N N . GLU A 1 109 ? 1.766 2.785 6.516 1 94.94 109 GLU A N 1
ATOM 889 C CA . GLU A 1 109 ? 1.679 3.096 7.938 1 94.94 109 GLU A CA 1
ATOM 890 C C . GLU A 1 109 ? 2.223 4.488 8.234 1 94.94 109 GLU A C 1
ATOM 892 O O . GLU A 1 109 ? 1.695 5.199 9.094 1 94.94 109 GLU A O 1
ATOM 897 N N . PHE A 1 110 ? 3.273 4.824 7.566 1 94.31 110 PHE A N 1
ATOM 898 C CA . PHE A 1 110 ? 3.785 6.18 7.723 1 94.31 110 PHE A CA 1
ATOM 899 C C . PHE A 1 110 ? 2.727 7.207 7.336 1 94.31 110 PHE A C 1
ATOM 901 O O . PHE A 1 110 ? 2.504 8.18 8.062 1 94.31 110 PHE A O 1
ATOM 908 N N . MET A 1 111 ? 2.135 7.031 6.227 1 92.88 111 MET A N 1
ATOM 909 C CA . MET A 1 111 ? 1.088 7.926 5.746 1 92.88 111 MET A CA 1
ATOM 910 C C . MET A 1 111 ? -0.062 8.008 6.742 1 92.88 111 MET A C 1
ATOM 912 O O . MET A 1 111 ? -0.557 9.094 7.039 1 92.88 111 MET A O 1
ATOM 916 N N . ARG A 1 112 ? -0.432 6.887 7.227 1 92.94 112 ARG A N 1
ATOM 917 C CA . ARG A 1 112 ? -1.533 6.805 8.18 1 92.94 112 ARG A CA 1
ATOM 918 C C . ARG A 1 112 ? -1.211 7.578 9.453 1 92.94 112 ARG A C 1
ATOM 920 O O . ARG A 1 112 ? -2.039 8.352 9.945 1 92.94 112 ARG A O 1
ATOM 927 N N . ARG A 1 113 ? -0.057 7.422 9.961 1 93.25 113 ARG A N 1
ATOM 928 C CA . ARG A 1 113 ? 0.365 8.125 11.164 1 93.25 113 ARG A CA 1
ATOM 929 C C . ARG A 1 113 ? 0.435 9.633 10.922 1 93.25 113 ARG A C 1
ATOM 931 O O . ARG A 1 113 ? 0.066 10.422 11.789 1 93.25 113 ARG A O 1
ATOM 938 N N . SER A 1 114 ? 0.939 9.945 9.797 1 91 114 SER A N 1
ATOM 939 C CA . SER A 1 114 ? 1 11.359 9.438 1 91 114 SER A CA 1
ATOM 940 C C . SER A 1 114 ? -0.395 11.969 9.367 1 91 114 SER A C 1
ATOM 942 O O . SER A 1 114 ? -0.612 13.086 9.844 1 91 114 SER A O 1
ATOM 944 N N . LEU A 1 115 ? -1.285 11.297 8.789 1 91.69 115 LEU A N 1
ATOM 945 C CA . LEU A 1 115 ? -2.66 11.773 8.664 1 91.69 115 LEU A CA 1
ATOM 946 C C . LEU A 1 115 ? -3.293 11.969 10.039 1 91.69 115 LEU A C 1
ATOM 948 O O . LEU A 1 115 ? -3.951 12.977 10.289 1 91.69 115 LEU A O 1
ATOM 952 N N . ILE A 1 116 ? -3.115 10.992 10.836 1 88.75 116 ILE A N 1
ATOM 953 C CA . ILE A 1 116 ? -3.641 11.078 12.195 1 88.75 116 ILE A CA 1
ATOM 954 C C . ILE A 1 116 ? -3.072 12.312 12.891 1 88.75 116 ILE A C 1
ATOM 956 O O . ILE A 1 116 ? -3.807 13.047 13.555 1 88.75 116 ILE A O 1
ATOM 960 N N . PHE A 1 117 ? -1.808 12.453 12.742 1 88.75 117 PHE A N 1
ATOM 961 C CA . PHE A 1 117 ? -1.138 13.609 13.328 1 88.75 117 PHE A CA 1
ATOM 962 C C . PHE A 1 117 ? -1.776 14.906 12.852 1 88.75 117 PHE A C 1
ATOM 964 O O . PHE A 1 117 ? -2.145 15.758 13.656 1 88.75 117 PHE A O 1
ATOM 971 N N . TYR A 1 118 ? -1.977 15.094 11.586 1 85.69 118 TYR A N 1
ATOM 972 C CA . TYR A 1 118 ? -2.49 16.344 11.039 1 85.69 118 TYR A CA 1
ATOM 973 C C . TYR A 1 118 ? -3.955 16.531 11.406 1 85.69 118 TYR A C 1
ATOM 975 O O . TYR A 1 118 ? -4.402 17.672 11.617 1 85.69 118 TYR A O 1
ATOM 983 N N . ARG A 1 119 ? -4.664 15.508 11.43 1 83.38 119 ARG A N 1
ATOM 984 C CA . ARG A 1 119 ? -6.051 15.586 11.883 1 83.38 119 ARG A CA 1
ATOM 985 C C . ARG A 1 119 ? -6.133 16.109 13.312 1 83.38 119 ARG A C 1
ATOM 987 O O . ARG A 1 119 ? -6.957 16.969 13.617 1 83.38 119 ARG A O 1
ATOM 994 N N . ASN A 1 120 ? -5.309 15.617 14.141 1 84.12 120 ASN A N 1
ATOM 995 C CA . ASN A 1 120 ? -5.258 16.062 15.523 1 84.12 120 ASN A CA 1
ATOM 996 C C . ASN A 1 120 ? -4.824 17.516 15.633 1 84.12 120 ASN A C 1
ATOM 998 O O . ASN A 1 120 ? -5.363 18.281 16.438 1 84.12 120 ASN A O 1
ATOM 1002 N N . GLU A 1 121 ? -3.848 17.891 14.828 1 79.19 121 GLU A N 1
ATOM 1003 C CA . GLU A 1 121 ? -3.354 19.266 14.812 1 79.19 121 GLU A CA 1
ATOM 1004 C C . GLU A 1 121 ? -4.449 20.234 14.398 1 79.19 121 GLU A C 1
ATOM 1006 O O . GLU A 1 121 ? -4.566 21.328 14.969 1 79.19 121 GLU A O 1
ATOM 1011 N N . ILE A 1 122 ? -5.238 19.906 13.57 1 76.88 122 ILE A N 1
ATOM 1012 C CA . ILE A 1 122 ? -6.32 20.75 13.094 1 76.88 122 ILE A CA 1
ATOM 1013 C C . ILE A 1 122 ? -7.371 20.906 14.188 1 76.88 122 ILE A C 1
ATOM 1015 O O . ILE A 1 122 ? -7.902 22 14.398 1 76.88 122 ILE A O 1
ATOM 1019 N N . ARG A 1 123 ? -7.652 19.875 14.734 1 76.25 123 ARG A N 1
ATOM 1020 C CA . ARG A 1 123 ? -8.602 19.906 15.844 1 76.25 123 ARG A CA 1
ATOM 1021 C C . ARG A 1 123 ? -8.117 20.844 16.938 1 76.25 123 ARG A C 1
ATOM 1023 O O . ARG A 1 123 ? -8.914 21.594 17.516 1 76.25 123 ARG A O 1
ATOM 1030 N N . LYS A 1 124 ? -6.871 20.828 17.203 1 75.31 124 LYS A N 1
ATOM 1031 C CA . LYS A 1 124 ? -6.297 21.688 18.25 1 75.31 124 LYS A CA 1
ATOM 1032 C C . LYS A 1 124 ? -6.359 23.156 17.844 1 75.31 124 LYS A C 1
ATOM 1034 O O . LYS A 1 124 ? -6.723 24 18.656 1 75.31 124 LYS A O 1
ATOM 1039 N N . VAL A 1 125 ? -6.023 23.328 16.625 1 71.69 125 VAL A N 1
ATOM 1040 C CA . VAL A 1 125 ? -5.934 24.703 16.141 1 71.69 125 VAL A CA 1
ATOM 1041 C C . VAL A 1 125 ? -7.332 25.297 16 1 71.69 125 VAL A C 1
ATOM 1043 O O . VAL A 1 125 ? -7.559 26.469 16.312 1 71.69 125 VAL A O 1
ATOM 1046 N N . THR A 1 126 ? -8.234 24.531 15.523 1 69.5 126 THR A N 1
ATOM 1047 C CA . THR A 1 126 ? -9.602 25.016 15.352 1 69.5 126 THR A CA 1
ATOM 1048 C C . THR A 1 126 ? -10.312 25.094 16.688 1 69.5 126 THR A C 1
ATOM 1050 O O . THR A 1 126 ? -11.172 25.953 16.891 1 69.5 126 THR A O 1
ATOM 1053 N N . GLY A 1 127 ? -10.086 24.094 17.453 1 62.38 127 GLY A N 1
ATOM 1054 C CA . GLY A 1 127 ? -10.625 24.188 18.797 1 62.38 127 GLY A CA 1
ATOM 1055 C C . GLY A 1 127 ? -10.133 25.406 19.562 1 62.38 127 GLY A C 1
ATOM 1056 O O . GLY A 1 127 ? -10.875 26 20.344 1 62.38 127 GLY A O 1
ATOM 1057 N N . LYS A 1 128 ? -8.977 25.906 19.406 1 58.56 128 LYS A N 1
ATOM 1058 C CA . LYS A 1 128 ? -8.406 27.094 20.047 1 58.56 128 LYS A CA 1
ATOM 1059 C C . LYS A 1 128 ? -9 28.359 19.453 1 58.56 128 LYS A C 1
ATOM 1061 O O . LYS A 1 128 ? -9.188 29.359 20.172 1 58.56 128 LYS A O 1
ATOM 1066 N N . VAL A 1 129 ? -9.172 28.406 18.156 1 53 129 VAL A N 1
ATOM 1067 C CA . VAL A 1 129 ? -9.781 29.578 17.531 1 53 129 VAL A CA 1
ATOM 1068 C C . VAL A 1 129 ? -11.195 29.766 18.062 1 53 129 VAL A C 1
ATOM 1070 O O . VAL A 1 129 ? -11.664 30.906 18.203 1 53 129 VAL A O 1
ATOM 1073 N N . CYS A 1 130 ? -11.906 28.609 18.234 1 47.31 130 CYS A N 1
ATOM 1074 C CA . CYS A 1 130 ? -13.266 28.719 18.75 1 47.31 130 CYS A CA 1
ATOM 1075 C C . CYS A 1 130 ? -13.266 29.359 20.125 1 47.31 130 CYS A C 1
ATOM 1077 O O . CYS A 1 130 ? -14.234 30.016 20.516 1 47.31 130 CYS A O 1
ATOM 1079 N N . THR A 1 131 ? -12.328 29.078 20.906 1 45.78 131 THR A N 1
ATOM 1080 C CA . THR A 1 131 ? -12.352 29.719 22.219 1 45.78 131 THR A CA 1
ATOM 1081 C C . THR A 1 131 ? -12.07 31.219 22.078 1 45.78 131 THR A C 1
ATOM 1083 O O . THR A 1 131 ? -12.547 32 22.891 1 45.78 131 THR A O 1
ATOM 1086 N N . GLY A 1 132 ? -11.188 31.703 21.172 1 39.53 132 GLY A N 1
ATOM 1087 C CA . GLY A 1 132 ? -11.008 33.125 21.047 1 39.53 132 GLY A CA 1
ATOM 1088 C C . GLY A 1 132 ? -11.945 33.75 20.031 1 39.53 132 GLY A C 1
ATOM 1089 O O . GLY A 1 132 ? -12.445 34.875 20.234 1 39.53 132 GLY A O 1
ATOM 1090 N N . LEU A 1 133 ? -11.758 33.844 18.672 1 36.28 133 LEU A N 1
ATOM 1091 C CA . LEU A 1 133 ? -12.625 34.375 17.625 1 36.28 133 LEU A CA 1
ATOM 1092 C C . LEU A 1 133 ? -13.75 33.406 17.297 1 36.28 133 LEU A C 1
ATOM 1094 O O . LEU A 1 133 ? -13.633 32.219 17.547 1 36.28 133 LEU A O 1
ATOM 1098 N N . GLN A 1 134 ? -14.945 34.062 16.516 1 33 134 GLN A N 1
ATOM 1099 C CA . GLN A 1 134 ? -16.062 33.375 15.852 1 33 134 GLN A CA 1
ATOM 1100 C C . GLN A 1 134 ? -15.57 32.156 15.062 1 33 134 GLN A C 1
ATOM 1102 O O . GLN A 1 134 ? -14.523 32.219 14.414 1 33 134 GLN A O 1
ATOM 1107 N N . VAL A 1 135 ? -15.859 31.062 15.469 1 37.88 135 VAL A N 1
ATOM 1108 C CA . VAL A 1 135 ? -15.68 29.719 14.922 1 37.88 135 VAL A CA 1
ATOM 1109 C C . VAL A 1 135 ? -15.844 29.766 13.406 1 37.88 135 VAL A C 1
ATOM 1111 O O . VAL A 1 135 ? -16.938 30 12.898 1 37.88 135 VAL A O 1
ATOM 1114 N N . ALA A 1 136 ? -15.047 30.625 12.68 1 32.03 136 ALA A N 1
ATOM 1115 C CA . ALA A 1 136 ? -15.18 30.359 11.25 1 32.03 136 ALA A CA 1
ATOM 1116 C C . ALA A 1 136 ? -15.289 28.859 10.992 1 32.03 136 ALA A C 1
ATOM 1118 O O . ALA A 1 136 ? -14.648 28.047 11.68 1 32.03 136 ALA A O 1
ATOM 1119 N N . ARG A 1 137 ? -16.406 28.375 10.531 1 36.28 137 ARG A N 1
ATOM 1120 C CA . ARG A 1 137 ? -16.891 27.109 9.977 1 36.28 137 ARG A CA 1
ATOM 1121 C C . ARG A 1 137 ? -15.828 26.453 9.109 1 36.28 137 ARG A C 1
ATOM 1123 O O . ARG A 1 137 ? -15.766 26.688 7.898 1 36.28 137 ARG A O 1
ATOM 1130 N N . VAL A 1 138 ? -14.57 26.672 9.344 1 34.62 138 VAL A N 1
ATOM 1131 C CA . VAL A 1 138 ? -13.758 25.875 8.438 1 34.62 138 VAL A CA 1
ATOM 1132 C C . VAL A 1 138 ? -14.297 24.438 8.391 1 34.62 138 VAL A C 1
ATOM 1134 O O . VAL A 1 138 ? -14.242 23.719 9.391 1 34.62 138 VAL A O 1
ATOM 1137 N N . ARG A 1 139 ? -15.492 24.344 7.902 1 33.06 139 ARG A N 1
ATOM 1138 C CA . ARG A 1 139 ? -15.969 23.062 7.383 1 33.06 139 ARG A CA 1
ATOM 1139 C C . ARG A 1 139 ? -14.82 22.25 6.781 1 33.06 139 ARG A C 1
ATOM 1141 O O . ARG A 1 139 ? -14.336 22.562 5.695 1 33.06 139 ARG A O 1
ATOM 1148 N N . LEU A 1 140 ? -13.766 22.016 7.484 1 35.59 140 LEU A N 1
ATOM 1149 C CA . LEU A 1 140 ? -12.906 20.953 6.945 1 35.59 140 LEU A CA 1
ATOM 1150 C C . LEU A 1 140 ? -13.742 19.859 6.305 1 35.59 140 LEU A C 1
ATOM 1152 O O . LEU A 1 140 ? -14.453 19.125 7 1 35.59 140 LEU A O 1
ATOM 1156 N N . TRP A 1 141 ? -14.453 20.25 5.309 1 35.5 141 TRP A N 1
ATOM 1157 C CA . TRP A 1 141 ? -15.016 19.297 4.359 1 35.5 141 TRP A CA 1
ATOM 1158 C C . TRP A 1 141 ? -14.094 18.094 4.191 1 35.5 141 TRP A C 1
ATOM 1160 O O . TRP A 1 141 ? -14.266 17.297 3.268 1 35.5 141 TRP A O 1
ATOM 1170 N N . VAL A 1 142 ? -12.867 18.094 4.535 1 35.53 142 VAL A N 1
ATOM 1171 C CA . VAL A 1 142 ? -12.289 16.859 4.012 1 35.53 142 VAL A CA 1
ATOM 1172 C C . VAL A 1 142 ? -13.227 15.688 4.289 1 35.53 142 VAL A C 1
ATOM 1174 O O . VAL A 1 142 ? -13.734 15.055 3.359 1 35.53 142 VAL A O 1
ATOM 1177 N N . ALA A 1 143 ? -12.547 14.492 4.613 1 36.28 143 ALA A N 1
ATOM 1178 C CA . ALA A 1 143 ? -13.102 13.141 4.664 1 36.28 143 ALA A CA 1
ATOM 1179 C C . ALA A 1 143 ? -14.211 13.039 5.703 1 36.28 143 ALA A C 1
ATOM 1181 O O . ALA A 1 143 ? -13.961 12.688 6.859 1 36.28 143 ALA A O 1
ATOM 1182 N N . GLU A 1 144 ? -14.844 14.016 6.105 1 35.84 144 GLU A N 1
ATOM 1183 C CA . GLU A 1 144 ? -16.031 13.781 6.914 1 35.84 144 GLU A CA 1
ATOM 1184 C C . GLU A 1 144 ? -16.906 12.68 6.309 1 35.84 144 GLU A C 1
ATOM 1186 O O . GLU A 1 144 ? -18.016 12.422 6.793 1 35.84 144 GLU A O 1
ATOM 1191 N N . GLU A 1 145 ? -16.891 12.391 5.207 1 38.94 145 GLU A N 1
ATOM 1192 C CA . GLU A 1 145 ? -17.875 11.328 4.988 1 38.94 145 GLU A CA 1
ATOM 1193 C C . GLU A 1 145 ? -17.719 10.211 6.016 1 38.94 145 GLU A C 1
ATOM 1195 O O . GLU A 1 145 ? -18.594 9.359 6.152 1 38.94 145 GLU A O 1
ATOM 1200 N N . VAL A 1 146 ? -16.703 9.492 6.445 1 35.31 146 VAL A N 1
ATOM 1201 C CA . VAL A 1 146 ? -16.859 8.695 7.656 1 35.31 146 VAL A CA 1
ATOM 1202 C C . VAL A 1 146 ? -16.984 9.617 8.867 1 35.31 146 VAL A C 1
ATOM 1204 O O . VAL A 1 146 ? -16.203 10.555 9.023 1 35.31 146 VAL A O 1
ATOM 1207 N N . PHE A 1 147 ? -18.109 9.547 9.992 1 36.81 147 PHE A N 1
ATOM 1208 C CA . PHE A 1 147 ? -19.25 10.188 10.633 1 36.81 147 PHE A CA 1
ATOM 1209 C C . PHE A 1 147 ? -18.812 10.984 11.844 1 36.81 147 PHE A C 1
ATOM 1211 O O . PHE A 1 147 ? -19.641 11.578 12.539 1 36.81 147 PHE A O 1
ATOM 1218 N N . TRP A 1 148 ? -17.641 11.086 12.336 1 33.5 148 TRP A N 1
ATOM 1219 C CA . TRP A 1 148 ? -17.922 11.578 13.68 1 33.5 148 TRP A CA 1
ATOM 1220 C C . TRP A 1 148 ? -18.469 13 13.641 1 33.5 148 TRP A C 1
ATOM 1222 O O . TRP A 1 148 ? -17.922 13.875 12.969 1 33.5 148 TRP A O 1
ATOM 1232 N N . PRO A 1 149 ? -19.797 13.188 13.867 1 32.88 149 PRO A N 1
ATOM 1233 C CA . PRO A 1 149 ? -20.484 14.445 14.148 1 32.88 149 PRO A CA 1
ATOM 1234 C C . PRO A 1 149 ? -19.703 15.367 15.07 1 32.88 149 PRO A C 1
ATOM 1236 O O . PRO A 1 149 ? -19.484 15.031 16.234 1 32.88 149 PRO A O 1
ATOM 1239 N N . LEU A 1 150 ? -18.562 15.703 14.891 1 32.19 150 LEU A N 1
ATOM 1240 C CA . LEU A 1 150 ? -18.203 16.703 15.891 1 32.19 150 LEU A CA 1
ATOM 1241 C C . LEU A 1 150 ? -19.031 17.969 15.711 1 32.19 150 LEU A C 1
ATOM 1243 O O . LEU A 1 150 ? -18.797 18.75 14.789 1 32.19 150 LEU A O 1
ATOM 1247 N N . THR A 1 151 ? -20.328 17.844 15.805 1 33.09 151 THR A N 1
ATOM 1248 C CA . THR A 1 151 ? -21.078 19.062 16.047 1 33.09 151 THR A CA 1
ATOM 1249 C C . THR A 1 151 ? -20.484 19.859 17.203 1 33.09 151 THR A C 1
ATOM 1251 O O . THR A 1 151 ? -20.594 19.453 18.375 1 33.09 151 THR A O 1
ATOM 1254 N N . ALA A 1 152 ? -19.234 20.188 17.203 1 35 152 ALA A N 1
ATOM 1255 C CA . ALA A 1 152 ? -19.047 21.172 18.266 1 35 152 ALA A CA 1
ATOM 1256 C C . ALA A 1 152 ? -19.984 22.359 18.078 1 35 152 ALA A C 1
ATOM 1258 O O . ALA A 1 152 ? -19.984 23 17.031 1 35 152 ALA A O 1
ATOM 1259 N N . ILE A 1 153 ? -21.188 22.203 18.688 1 33.62 153 ILE A N 1
ATOM 1260 C CA . ILE A 1 153 ? -22.094 23.281 19.078 1 33.62 153 ILE A CA 1
ATOM 1261 C C . ILE A 1 153 ? -21.297 24.453 19.625 1 33.62 153 ILE A C 1
ATOM 1263 O O . ILE A 1 153 ? -20.641 24.328 20.656 1 33.62 153 ILE A O 1
ATOM 1267 N N . CYS A 1 154 ? -20.859 25.328 18.719 1 35.78 154 CYS A N 1
ATOM 1268 C CA . CYS A 1 154 ? -20.453 26.672 19.094 1 35.78 154 CYS A CA 1
ATOM 1269 C C . CYS A 1 154 ? -21.438 27.281 20.094 1 35.78 154 CYS A C 1
ATOM 1271 O O . CYS A 1 154 ? -22.578 26.812 20.203 1 35.78 154 CYS A O 1
ATOM 1273 N N . PRO A 1 155 ? -21.234 28.484 20.453 1 35.56 155 PRO A N 1
ATOM 1274 C CA . PRO A 1 155 ? -21.719 29.141 21.656 1 35.56 155 PRO A CA 1
ATOM 1275 C C . PRO A 1 155 ? -23.203 29.469 21.609 1 35.56 155 PRO A C 1
ATOM 1277 O O . PRO A 1 155 ? -23.75 29.719 20.516 1 35.56 155 PRO A O 1
ATOM 1280 N N . PRO A 1 156 ? -24.25 29 22.156 1 32.34 156 PRO A N 1
ATOM 1281 C CA . PRO A 1 156 ? -25.375 29.922 22.031 1 32.34 156 PRO A CA 1
ATOM 1282 C C . PRO A 1 156 ? -25.016 31.359 22.422 1 32.34 156 PRO A C 1
ATOM 1284 O O . PRO A 1 156 ? -24.359 31.578 23.438 1 32.34 156 PRO A O 1
ATOM 1287 N N . TYR A 1 157 ? -24.453 32.25 21.406 1 29.03 157 TYR A N 1
ATOM 1288 C CA . TYR A 1 157 ? -24.516 33.625 21.828 1 29.03 157 TYR A CA 1
ATOM 1289 C C . TYR A 1 157 ? -25.828 33.906 22.547 1 29.03 157 TYR A C 1
ATOM 1291 O O . TYR A 1 157 ? -26.906 33.656 22.016 1 29.03 157 TYR A O 1
ATOM 1299 N N . ARG A 1 158 ? -25.812 33.562 23.766 1 29.69 158 ARG A N 1
ATOM 1300 C CA . ARG A 1 158 ? -26.938 34.062 24.562 1 29.69 158 ARG A CA 1
ATOM 1301 C C . ARG A 1 158 ? -27.359 35.438 24.125 1 29.69 158 ARG A C 1
ATOM 1303 O O . ARG A 1 158 ? -26.5 36.312 23.938 1 29.69 158 ARG A O 1
ATOM 1310 N N . THR A 1 159 ? -28.438 35.4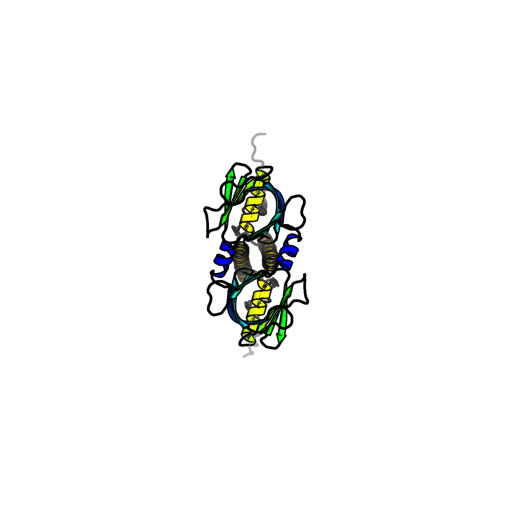38 23.312 1 31.02 159 THR A N 1
ATOM 1311 C CA . THR A 1 159 ? -29.266 36.625 23.062 1 31.02 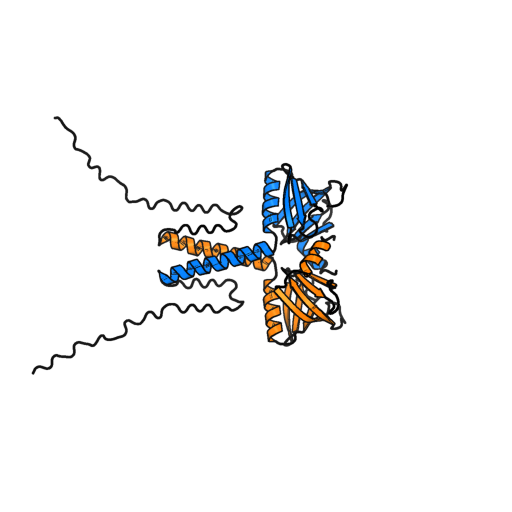159 THR A CA 1
ATOM 1312 C C . THR A 1 159 ? -29.328 37.5 24.297 1 31.02 159 THR A C 1
ATOM 1314 O O . THR A 1 159 ? -29.5 37.031 25.406 1 31.02 159 THR A O 1
ATOM 1317 N N . LEU A 1 160 ? -28.5 38.656 24.297 1 31.05 160 LEU A N 1
ATOM 1318 C CA . LEU A 1 160 ? -28.875 39.75 25.188 1 31.05 160 LEU A CA 1
ATOM 1319 C C . LEU A 1 160 ? -30.391 39.906 25.281 1 31.05 160 LEU A C 1
ATOM 1321 O O . LEU A 1 160 ? -31.031 40.438 24.375 1 31.05 160 LEU A O 1
ATOM 1325 N N . TRP A 1 161 ? -31.078 38.688 25.312 1 27.28 161 TRP A N 1
ATOM 1326 C CA . TRP A 1 161 ? -32.5 38.938 25.438 1 27.28 161 TRP A CA 1
ATOM 1327 C C . TRP A 1 161 ? -32.812 39.969 26.516 1 27.28 161 TRP A C 1
ATOM 1329 O O . TRP A 1 161 ? -33.688 40.812 26.359 1 27.28 161 TRP A O 1
ATOM 1339 N N . SER A 1 162 ? -32.375 39.531 27.75 1 24.56 162 SER A N 1
ATOM 1340 C CA . SER A 1 162 ? -33.469 39.656 28.703 1 24.56 162 SER A CA 1
ATOM 1341 C C . SER A 1 162 ? -33.844 41.125 28.906 1 24.56 162 SER A C 1
ATOM 1343 O O . SER A 1 162 ? -35 41.5 28.75 1 24.56 162 SER A O 1
ATOM 1345 N N . SER A 1 163 ? -33.562 41.531 30.109 1 27.92 163 SER A N 1
ATOM 1346 C CA . SER A 1 163 ? -34.469 42.219 31.047 1 27.92 163 SER A CA 1
ATOM 1347 C C . SER A 1 163 ? -34.469 43.719 30.797 1 27.92 163 SER A C 1
ATOM 1349 O O . SER A 1 163 ? -33.562 44.406 31.25 1 27.92 163 SER A O 1
ATOM 1351 N N . LEU A 1 164 ? -34.344 44 29.438 1 28.09 164 LEU A N 1
ATOM 1352 C CA . LEU A 1 164 ? -34.562 45.438 29.344 1 28.09 164 LEU A CA 1
ATOM 1353 C C . LEU A 1 164 ? -35.781 45.844 30.141 1 28.09 164 LEU A C 1
ATOM 1355 O O . LEU A 1 164 ? -36.906 45.688 29.688 1 28.09 164 LEU A O 1
ATOM 1359 N N . ALA A 1 165 ? -35.969 45.25 31.375 1 31.28 165 ALA A N 1
ATOM 1360 C CA . ALA A 1 165 ? -37.094 45.75 32.156 1 31.28 165 ALA A CA 1
ATOM 1361 C C . ALA A 1 165 ? -37.188 47.281 32.031 1 31.28 165 ALA A C 1
ATOM 1363 O O . ALA A 1 165 ? -36.281 48 32.406 1 31.28 165 ALA A O 1
ATOM 1364 N N . TYR A 1 166 ? -37.906 47.688 30.984 1 30.31 166 TYR A N 1
ATOM 1365 C CA . TYR A 1 166 ? -38.281 49.062 30.734 1 30.31 166 TYR A CA 1
ATOM 1366 C C . TYR A 1 166 ? -38.625 49.781 32.031 1 30.31 166 TYR A C 1
ATOM 1368 O O . TYR A 1 166 ? -39.062 49.156 33 1 30.31 166 TYR A O 1
ATOM 1376 N N . PRO A 1 167 ? -38.5 51.062 32.125 1 34.66 167 PRO A N 1
ATOM 1377 C CA . PRO A 1 167 ? -38.562 52.125 33.125 1 34.66 167 PRO A CA 1
ATOM 1378 C C . PRO A 1 167 ? -39.906 52.219 33.844 1 34.66 167 PRO A C 1
ATOM 1380 O O . PRO A 1 167 ? -40.938 52.5 33.188 1 34.66 167 PRO A O 1
ATOM 1383 N N . ARG A 1 168 ? -40.406 50.969 34.438 1 34.22 168 ARG A N 1
ATOM 1384 C CA . ARG A 1 168 ? -41.781 51.312 34.844 1 34.22 168 ARG A CA 1
ATOM 1385 C C . ARG A 1 168 ? -41.875 52.75 35.344 1 34.22 168 ARG A C 1
ATOM 1387 O O . ARG A 1 168 ? -40.969 53.25 35.938 1 34.22 168 ARG A O 1
ATOM 1394 N N . ARG A 1 169 ? -42.844 53.469 34.875 1 32.78 169 ARG A N 1
ATOM 1395 C CA . ARG A 1 169 ? -43.375 54.781 35.094 1 32.78 169 ARG A CA 1
ATOM 1396 C C . ARG A 1 169 ? -43.562 55.062 36.594 1 32.78 169 ARG A C 1
ATOM 1398 O O . ARG A 1 169 ? -44.25 54.281 37.281 1 32.78 169 ARG A O 1
ATOM 1405 N N . PRO A 1 170 ? -42.531 55.688 37.312 1 33.62 170 PRO A N 1
ATOM 1406 C CA . PRO A 1 170 ? -42.906 56.094 38.656 1 33.62 170 PRO A CA 1
ATOM 1407 C C . PRO A 1 170 ? -44.344 56.562 38.75 1 33.62 170 PRO A C 1
ATOM 1409 O O . PRO A 1 170 ? -44.812 57.281 37.875 1 33.62 170 PRO A O 1
ATOM 1412 N N . GLY A 1 171 ? -45.344 55.688 38.875 1 25.61 171 GLY A N 1
ATOM 1413 C CA . GLY A 1 171 ? -46.562 56.312 39.375 1 25.61 171 GLY A CA 1
ATOM 1414 C C . GLY A 1 171 ? -46.281 57.469 40.312 1 25.61 171 GLY A C 1
ATOM 1415 O O . GLY A 1 171 ? -45.25 57.5 40.969 1 25.61 171 GLY A O 1
ATOM 1416 N N . SER A 1 172 ? -46.906 58.688 40.188 1 27.3 172 SER A N 1
ATOM 1417 C CA . SER A 1 172 ? -47.156 59.969 40.844 1 27.3 172 SER A CA 1
ATOM 1418 C C . SER A 1 172 ? -47.438 59.781 42.312 1 27.3 172 SER A C 1
ATOM 1420 O O . SER A 1 172 ? -47.281 60.719 43.094 1 27.3 172 SER A O 1
ATOM 1422 N N . SER A 1 173 ? -47.938 58.719 42.969 1 26.22 173 SER A N 1
ATOM 1423 C CA . SER A 1 173 ? -48.188 59.281 44.281 1 26.22 173 SER A CA 1
ATOM 1424 C C . SER A 1 173 ? -46.875 59.344 45.094 1 26.22 173 SER A C 1
ATOM 1426 O O . SER A 1 173 ? -46 58.469 44.938 1 26.22 173 SER A O 1
ATOM 1428 N N . MET B 1 1 ? 6.035 -11.555 -12.328 1 93.25 1 MET B N 1
ATOM 1429 C CA . MET B 1 1 ? 6.586 -10.516 -11.453 1 93.25 1 MET B CA 1
ATOM 1430 C C . MET B 1 1 ? 6.922 -11.086 -10.078 1 93.25 1 MET B C 1
ATOM 1432 O O . MET B 1 1 ? 6.137 -11.844 -9.508 1 93.25 1 MET B O 1
ATOM 1436 N N . ARG B 1 2 ? 8.094 -10.773 -9.539 1 95.56 2 ARG B N 1
ATOM 1437 C CA . ARG B 1 2 ? 8.531 -11.25 -8.227 1 95.56 2 ARG B CA 1
ATOM 1438 C C . ARG B 1 2 ? 8.141 -10.266 -7.129 1 95.56 2 ARG B C 1
ATOM 1440 O O . ARG B 1 2 ? 8.172 -9.055 -7.332 1 95.56 2 ARG B O 1
ATOM 1447 N N . TYR B 1 3 ? 7.777 -10.883 -5.992 1 96.38 3 TYR B N 1
ATOM 1448 C CA . TYR B 1 3 ? 7.418 -10.078 -4.832 1 96.38 3 TYR B CA 1
ATOM 1449 C C . TYR B 1 3 ? 8.211 -10.5 -3.602 1 96.38 3 TYR B C 1
ATOM 1451 O O . TYR B 1 3 ? 8.82 -11.57 -3.59 1 96.38 3 TYR B O 1
ATOM 1459 N N . ASN B 1 4 ? 8.25 -9.586 -2.65 1 95.56 4 ASN B N 1
ATOM 1460 C CA . ASN B 1 4 ? 8.742 -9.992 -1.339 1 95.56 4 ASN B CA 1
ATOM 1461 C C . ASN B 1 4 ? 7.688 -10.758 -0.552 1 95.56 4 ASN B C 1
ATOM 1463 O O . ASN B 1 4 ? 7.133 -10.242 0.418 1 95.56 4 ASN B O 1
ATOM 1467 N N . GLU B 1 5 ? 7.551 -12.039 -0.876 1 94.69 5 GLU B N 1
ATOM 1468 C CA . GLU B 1 5 ? 6.461 -12.891 -0.423 1 94.69 5 GLU B CA 1
ATOM 1469 C C . GLU B 1 5 ? 6.5 -13.086 1.09 1 94.69 5 GLU B C 1
ATOM 1471 O O . GLU B 1 5 ? 5.457 -13.109 1.747 1 94.69 5 GLU B O 1
ATOM 1476 N N . LYS B 1 6 ? 7.66 -13.258 1.618 1 93.94 6 LYS B N 1
ATOM 1477 C CA . LYS B 1 6 ? 7.789 -13.453 3.059 1 93.94 6 LYS B CA 1
ATOM 1478 C C . LYS B 1 6 ? 7.246 -12.25 3.83 1 93.94 6 LYS B C 1
ATOM 1480 O O . LYS B 1 6 ? 6.527 -12.414 4.82 1 93.94 6 LYS B O 1
ATOM 1485 N N . GLU B 1 7 ? 7.551 -11.148 3.352 1 94.12 7 GLU B N 1
ATOM 1486 C CA . GLU B 1 7 ? 7.098 -9.914 3.98 1 94.12 7 GLU B CA 1
ATOM 1487 C C . GLU B 1 7 ? 5.586 -9.742 3.836 1 94.12 7 GLU B C 1
ATOM 1489 O O . GLU B 1 7 ? 4.918 -9.273 4.758 1 94.12 7 GLU B O 1
ATOM 1494 N N . LEU B 1 8 ? 5.07 -10.102 2.688 1 96.25 8 LEU B N 1
ATOM 1495 C CA . LEU B 1 8 ? 3.635 -10.016 2.447 1 96.25 8 LEU B CA 1
ATOM 1496 C C . LEU B 1 8 ? 2.873 -10.977 3.352 1 96.25 8 LEU B C 1
ATOM 1498 O O . LEU B 1 8 ? 1.818 -10.633 3.887 1 96.25 8 LEU B O 1
ATOM 1502 N N . GLN B 1 9 ? 3.453 -12.109 3.512 1 96.5 9 GLN B N 1
ATOM 1503 C CA . GLN B 1 9 ? 2.848 -13.078 4.418 1 96.5 9 GLN B CA 1
ATOM 1504 C C . GLN B 1 9 ? 2.867 -12.578 5.859 1 96.5 9 GLN B C 1
ATOM 1506 O O . GLN B 1 9 ? 1.884 -12.727 6.586 1 96.5 9 GLN B O 1
ATOM 1511 N N . ALA B 1 10 ? 4 -12.008 6.23 1 96.62 10 ALA B N 1
ATOM 1512 C CA . ALA B 1 10 ? 4.113 -11.453 7.578 1 96.62 10 ALA B CA 1
ATOM 1513 C C . ALA B 1 10 ? 3.115 -10.32 7.789 1 96.62 10 ALA B C 1
ATOM 1515 O O . ALA B 1 10 ? 2.576 -10.156 8.883 1 96.62 10 ALA B O 1
ATOM 1516 N N . LEU B 1 11 ? 2.916 -9.547 6.758 1 97.12 11 LEU B N 1
ATOM 1517 C CA . LEU B 1 11 ? 1.957 -8.445 6.809 1 97.12 11 LEU B CA 1
ATOM 1518 C C . LEU B 1 11 ? 0.556 -8.961 7.121 1 97.12 11 LEU B C 1
ATOM 1520 O O . LEU B 1 11 ? -0.18 -8.344 7.895 1 97.12 11 LEU B O 1
ATOM 1524 N N . SER B 1 12 ? 0.194 -10.102 6.547 1 97.81 12 SER B N 1
ATOM 1525 C CA . SER B 1 12 ? -1.136 -10.672 6.738 1 97.81 12 SER B CA 1
ATOM 1526 C C . SER B 1 12 ? -1.372 -11.047 8.195 1 97.81 12 SER B C 1
ATOM 1528 O O . SER B 1 12 ? -2.518 -11.188 8.625 1 97.81 12 SER B O 1
ATOM 1530 N N . ARG B 1 13 ? -0.295 -11.188 8.922 1 96.69 13 ARG B N 1
ATOM 1531 C CA . ARG B 1 13 ? -0.396 -11.602 10.32 1 96.69 13 ARG B CA 1
ATOM 1532 C C . ARG B 1 13 ? -0.477 -10.398 11.25 1 96.69 13 ARG B C 1
ATOM 1534 O O . ARG B 1 13 ? -0.711 -10.547 12.453 1 96.69 13 ARG B O 1
ATOM 1541 N N . GLN B 1 14 ? -0.254 -9.25 10.711 1 96.38 14 GLN B N 1
ATOM 1542 C CA . GLN B 1 14 ? -0.329 -8.023 11.508 1 96.38 14 GLN B CA 1
ATOM 1543 C C . GLN B 1 14 ? -1.769 -7.715 11.906 1 96.38 14 GLN B C 1
ATOM 1545 O O . GLN B 1 14 ? -2.711 -8.242 11.312 1 96.38 14 GLN B O 1
ATOM 1550 N N . PRO B 1 15 ? -1.947 -6.867 12.961 1 96 15 PRO B N 1
ATOM 1551 C CA . PRO B 1 15 ? -3.305 -6.465 13.336 1 96 15 PRO B CA 1
ATOM 1552 C C . PRO B 1 15 ? -4.074 -5.844 12.172 1 96 15 PRO B C 1
ATOM 1554 O O . PRO B 1 15 ? -3.539 -4.992 11.453 1 96 15 PRO B O 1
ATOM 1557 N N . ALA B 1 16 ? -5.285 -6.316 12.023 1 97.94 16 ALA B N 1
ATOM 1558 C CA . ALA B 1 16 ? -6.113 -5.898 10.898 1 97.94 16 ALA B CA 1
ATOM 1559 C C . ALA B 1 16 ? -6.988 -4.703 11.273 1 97.94 16 ALA B C 1
ATOM 1561 O O . ALA B 1 16 ? -7.43 -4.586 12.414 1 97.94 16 ALA B O 1
ATOM 1562 N N . GLU B 1 17 ? -7.125 -3.852 10.328 1 96.75 17 GLU B N 1
ATOM 1563 C CA . GLU B 1 17 ? -8.109 -2.783 10.492 1 96.75 17 GLU B CA 1
ATOM 1564 C C . GLU B 1 17 ? -9.523 -3.34 10.547 1 96.75 17 GLU B C 1
ATOM 1566 O O . GLU B 1 17 ? -10.359 -2.867 11.328 1 96.75 17 GLU B O 1
ATOM 1571 N N . MET B 1 18 ? -9.812 -4.262 9.695 1 98.25 18 MET B N 1
ATOM 1572 C CA . MET B 1 18 ? -11.055 -5.023 9.656 1 98.25 18 MET B CA 1
ATOM 1573 C C . MET B 1 18 ? -10.781 -6.512 9.469 1 98.25 18 MET B C 1
ATOM 1575 O O . MET B 1 18 ? -9.859 -6.891 8.75 1 98.25 18 MET B O 1
ATOM 1579 N N . ALA B 1 19 ? -11.539 -7.285 10.211 1 98.38 19 ALA B N 1
ATOM 1580 C CA . ALA B 1 19 ? -11.438 -8.734 10.07 1 98.38 19 ALA B CA 1
ATOM 1581 C C . ALA B 1 19 ? -12.773 -9.406 10.344 1 98.38 19 ALA B C 1
ATOM 1583 O O . ALA B 1 19 ? -13.445 -9.086 11.328 1 98.38 19 ALA B O 1
ATOM 1584 N N . ALA B 1 20 ? -13.188 -10.258 9.461 1 98.56 20 ALA B N 1
ATOM 1585 C CA . ALA B 1 20 ? -14.422 -11.008 9.656 1 98.56 20 ALA B CA 1
ATOM 1586 C C . ALA B 1 20 ? -14.5 -12.195 8.711 1 98.56 20 ALA B C 1
ATOM 1588 O O . ALA B 1 20 ? -13.805 -12.234 7.688 1 98.56 20 ALA B O 1
ATOM 1589 N N . GLU B 1 21 ? -15.234 -13.172 9.086 1 98.31 21 GLU B N 1
ATOM 1590 C CA . GLU B 1 21 ? -15.586 -14.242 8.156 1 98.31 21 GLU B CA 1
ATOM 1591 C C . GLU B 1 21 ? -16.688 -13.797 7.203 1 98.31 21 GLU B C 1
ATOM 1593 O O . GLU B 1 21 ? -17.766 -13.391 7.641 1 98.31 21 GLU B O 1
ATOM 1598 N N . LEU B 1 22 ? -16.406 -13.82 5.988 1 98.62 22 LEU B N 1
ATOM 1599 C CA . LEU B 1 22 ? -17.359 -13.398 4.965 1 98.62 22 LEU B CA 1
ATOM 1600 C C . LEU B 1 22 ? -17.516 -14.477 3.898 1 98.62 22 LEU B C 1
ATOM 1602 O O . LEU B 1 22 ? -16.641 -15.328 3.732 1 98.62 22 LEU B O 1
ATOM 1606 N N . GLY B 1 23 ? -18.672 -14.492 3.266 1 98.5 23 GLY B N 1
ATOM 1607 C CA . GLY B 1 23 ? -18.766 -15.219 2.008 1 98.5 23 GLY B CA 1
ATOM 1608 C C . GLY B 1 23 ? -18.062 -14.523 0.861 1 98.5 23 GLY B C 1
ATOM 1609 O O . GLY B 1 23 ? -18.25 -13.328 0.643 1 98.5 23 GLY B O 1
ATOM 1610 N N . MET B 1 24 ? -17.234 -15.266 0.176 1 98.44 24 MET B N 1
ATOM 1611 C CA . MET B 1 24 ? -16.453 -14.672 -0.913 1 98.44 24 MET B CA 1
ATOM 1612 C C . MET B 1 24 ? -16.656 -15.453 -2.207 1 98.44 24 MET B C 1
ATOM 1614 O O . MET B 1 24 ? -16.641 -16.688 -2.199 1 98.44 24 MET B O 1
ATOM 1618 N N . ARG B 1 25 ? -16.875 -14.727 -3.262 1 97.44 25 ARG B N 1
ATOM 1619 C CA . ARG B 1 25 ? -16.922 -15.297 -4.605 1 97.44 25 ARG B CA 1
ATOM 1620 C C . ARG B 1 25 ? -15.891 -14.648 -5.516 1 97.44 25 ARG B C 1
ATOM 1622 O O . ARG B 1 25 ? -15.852 -13.422 -5.641 1 97.44 25 ARG B O 1
ATOM 1629 N N . GLY B 1 26 ? -15.062 -15.469 -6.156 1 95.38 26 GLY B N 1
ATOM 1630 C CA . GLY B 1 26 ? -14.016 -14.977 -7.043 1 95.38 26 GLY B CA 1
ATOM 1631 C C . GLY B 1 26 ? -14.562 -14.344 -8.312 1 95.38 26 GLY B C 1
ATOM 1632 O O . GLY B 1 26 ? -15.766 -14.398 -8.57 1 95.38 26 GLY B O 1
ATOM 1633 N N . PRO B 1 27 ? -13.672 -13.781 -9.078 1 93.31 27 PRO B N 1
ATOM 1634 C CA . PRO B 1 27 ? -14.094 -13.016 -10.25 1 93.31 27 PRO B CA 1
ATOM 1635 C C . PRO B 1 27 ? -14.438 -13.906 -11.445 1 93.31 27 PRO B C 1
ATOM 1637 O O . PRO B 1 27 ? -15.055 -13.445 -12.406 1 93.31 27 PRO B O 1
ATOM 1640 N N . LYS B 1 28 ? -14.102 -15.141 -11.398 1 89.94 28 LYS B N 1
ATOM 1641 C CA . LYS B 1 28 ? -14.375 -16.031 -12.523 1 89.94 28 LYS B CA 1
ATOM 1642 C C . LYS B 1 28 ? -15.859 -16.406 -12.578 1 89.94 28 LYS B C 1
ATOM 1644 O O . LYS B 1 28 ? -16.5 -16.594 -11.539 1 89.94 28 LYS B O 1
ATOM 1649 N N . LYS B 1 29 ? -16.25 -16.547 -13.82 1 87.44 29 LYS B N 1
ATOM 1650 C CA . LYS B 1 29 ? -17.641 -16.953 -14 1 87.44 29 LYS B CA 1
ATOM 1651 C C . LYS B 1 29 ? -17.875 -18.344 -13.414 1 87.44 29 LYS B C 1
ATOM 1653 O O . LYS B 1 29 ? -17.078 -19.266 -13.633 1 87.44 29 LYS B O 1
ATOM 1658 N N . GLY B 1 30 ? -18.922 -18.484 -12.609 1 87.69 30 GLY B N 1
ATOM 1659 C CA . GLY B 1 30 ? -19.266 -19.766 -12.023 1 87.69 30 GLY B CA 1
ATOM 1660 C C . GLY B 1 30 ? -18.594 -20.016 -10.695 1 87.69 30 GLY B C 1
ATOM 1661 O O . GLY B 1 30 ? -18.719 -21.094 -10.117 1 87.69 30 GLY B O 1
ATOM 1662 N N . SER B 1 31 ? -17.906 -19.125 -10.258 1 92.06 31 SER B N 1
ATOM 1663 C CA . SER B 1 31 ? -17.234 -19.281 -8.969 1 92.06 31 SER B CA 1
ATOM 1664 C C . SER B 1 31 ? -18.25 -19.484 -7.848 1 92.06 31 SER B C 1
ATOM 1666 O O . SER B 1 31 ? -19.312 -18.859 -7.84 1 92.06 31 SER B O 1
ATOM 1668 N N . VAL B 1 32 ? -17.922 -20.391 -6.953 1 95.69 32 VAL B N 1
ATOM 1669 C CA . VAL B 1 32 ? -18.797 -20.734 -5.84 1 95.69 32 VAL B CA 1
ATOM 1670 C C . VAL B 1 32 ? -18.5 -19.828 -4.648 1 95.69 32 VAL B C 1
ATOM 1672 O O . VAL B 1 32 ? -17.359 -19.391 -4.469 1 95.69 32 VAL B O 1
ATOM 1675 N N . LEU B 1 33 ? -19.547 -19.641 -3.941 1 96.62 33 LEU B N 1
ATOM 1676 C CA . LEU B 1 33 ? -19.391 -18.875 -2.709 1 96.62 33 LEU B CA 1
ATOM 1677 C C . LEU B 1 33 ? -18.672 -19.703 -1.647 1 96.62 33 LEU B C 1
ATOM 1679 O O . LEU B 1 33 ? -19.078 -20.828 -1.346 1 96.62 33 LEU B O 1
ATOM 1683 N N . LYS B 1 34 ? -17.578 -19.141 -1.136 1 97.5 34 LYS B N 1
ATOM 1684 C CA . LYS B 1 34 ? -16.812 -19.812 -0.086 1 97.5 34 LYS B CA 1
ATOM 1685 C C . LYS B 1 34 ? -16.641 -18.906 1.133 1 97.5 34 LYS B C 1
ATOM 1687 O O . LYS B 1 34 ? -16.438 -17.703 0.994 1 97.5 34 LYS B O 1
ATOM 1692 N N . ARG B 1 35 ? -16.766 -19.531 2.293 1 98 35 ARG B N 1
ATOM 1693 C CA . ARG B 1 35 ? -16.516 -18.781 3.521 1 98 35 ARG B CA 1
ATOM 1694 C C . ARG B 1 35 ? -15.016 -18.578 3.734 1 98 35 ARG B C 1
ATOM 1696 O O . ARG B 1 35 ? -14.242 -19.547 3.709 1 98 35 ARG B O 1
ATOM 1703 N N . ARG B 1 36 ? -14.633 -17.297 3.9 1 98.38 36 ARG B N 1
ATOM 1704 C CA . ARG B 1 36 ? -13.227 -16.938 4.07 1 98.38 36 ARG B CA 1
ATOM 1705 C C . ARG B 1 36 ? -13.039 -15.961 5.227 1 98.38 36 ARG B C 1
ATOM 1707 O O . ARG B 1 36 ? -13.914 -15.133 5.492 1 98.38 36 ARG B O 1
ATOM 1714 N N . LEU B 1 37 ? -11.977 -16.141 5.957 1 98.5 37 LEU B N 1
ATOM 1715 C CA . LEU B 1 37 ? -11.539 -15.055 6.828 1 98.5 37 LEU B CA 1
ATOM 1716 C C . LEU B 1 37 ? -10.906 -13.93 6.016 1 98.5 37 LEU B C 1
ATOM 1718 O O . LEU B 1 37 ? -9.883 -14.133 5.355 1 98.5 37 LEU B O 1
ATOM 1722 N N . VAL B 1 38 ? -11.547 -12.82 6.02 1 98.75 38 VAL B N 1
ATOM 1723 C CA . VAL B 1 38 ? -11.102 -11.664 5.25 1 98.75 38 VAL B CA 1
ATOM 1724 C C . VAL B 1 38 ? -10.516 -10.609 6.195 1 98.75 38 VAL B C 1
ATOM 1726 O O . VAL B 1 38 ? -11.133 -10.266 7.203 1 98.75 38 VAL B O 1
ATOM 1729 N N . LYS B 1 39 ? -9.32 -10.109 5.859 1 98.69 39 LYS B N 1
ATOM 1730 C CA . LYS B 1 39 ? -8.633 -9.133 6.699 1 98.69 39 LYS B CA 1
ATOM 1731 C C . LYS B 1 39 ? -8.148 -7.945 5.871 1 98.69 39 LYS B C 1
ATOM 1733 O O . LYS B 1 39 ? -7.508 -8.125 4.832 1 98.69 39 LYS B O 1
ATOM 1738 N N . LEU B 1 40 ? -8.516 -6.832 6.336 1 98.81 40 LEU B N 1
ATOM 1739 C CA . LEU B 1 40 ? -7.957 -5.605 5.773 1 98.81 40 LEU B CA 1
ATOM 1740 C C . LEU B 1 40 ? -6.734 -5.152 6.566 1 98.81 40 LEU B C 1
ATOM 1742 O O . LEU B 1 40 ? -6.855 -4.75 7.723 1 98.81 40 LEU B O 1
ATOM 1746 N N . VAL B 1 41 ? -5.57 -5.262 5.98 1 98.31 41 VAL B N 1
ATOM 1747 C CA . VAL B 1 41 ? -4.312 -4.84 6.586 1 98.31 41 VAL B CA 1
ATOM 1748 C C . VAL B 1 41 ? -3.592 -3.869 5.656 1 98.31 41 VAL B C 1
ATOM 1750 O O . VAL B 1 41 ? -3.246 -4.227 4.527 1 98.31 41 VAL B O 1
ATOM 1753 N N . VAL B 1 42 ? -3.318 -2.623 6.148 1 97.12 42 VAL B N 1
ATOM 1754 C CA . VAL B 1 42 ? -2.795 -1.555 5.305 1 97.12 42 VAL B CA 1
ATOM 1755 C C . VAL B 1 42 ? -3.701 -1.362 4.09 1 97.12 42 VAL B C 1
ATOM 1757 O O . VAL B 1 42 ? -4.883 -1.038 4.238 1 97.12 42 VAL B O 1
ATOM 1760 N N . ASN B 1 43 ? -3.229 -1.533 2.918 1 98.12 43 ASN B N 1
ATOM 1761 C CA . ASN B 1 43 ? -4.047 -1.401 1.719 1 98.12 43 ASN B CA 1
ATOM 1762 C C . ASN B 1 43 ? -4.211 -2.738 1 1 98.12 43 ASN B C 1
ATOM 1764 O O . ASN B 1 43 ? -4.371 -2.775 -0.221 1 98.12 43 ASN B O 1
ATOM 1768 N N . PHE B 1 44 ? -4.164 -3.822 1.797 1 98.56 44 PHE B N 1
ATOM 1769 C CA . PHE B 1 44 ? -4.359 -5.172 1.274 1 98.56 44 PHE B CA 1
ATOM 1770 C C . PHE B 1 44 ? -5.578 -5.824 1.914 1 98.56 44 PHE B C 1
ATOM 1772 O O . PHE B 1 44 ? -5.797 -5.695 3.121 1 98.56 44 PHE B O 1
ATOM 1779 N N . LEU B 1 45 ? -6.332 -6.461 1.052 1 98.81 45 LEU B N 1
ATOM 1780 C CA . LEU B 1 45 ? -7.379 -7.363 1.521 1 98.81 45 LEU B CA 1
ATOM 1781 C C . LEU B 1 45 ? -6.926 -8.82 1.434 1 98.81 45 LEU B C 1
ATOM 1783 O O . LEU B 1 45 ? -6.844 -9.383 0.341 1 98.81 45 LEU B O 1
ATOM 1787 N N . PHE B 1 46 ? -6.609 -9.391 2.553 1 98.81 46 PHE B N 1
ATOM 1788 C CA . PHE B 1 46 ? -6.203 -10.789 2.602 1 98.81 46 PHE B CA 1
ATOM 1789 C C . PHE B 1 46 ? -7.41 -11.695 2.801 1 98.81 46 PHE B C 1
ATOM 1791 O O . PHE B 1 46 ? -8.359 -11.328 3.498 1 98.81 46 PHE B O 1
ATOM 1798 N N . TYR B 1 47 ? -7.383 -12.836 2.211 1 98.69 47 TYR B N 1
ATOM 1799 C CA . TYR B 1 47 ? -8.43 -13.82 2.469 1 98.69 47 TYR B CA 1
ATOM 1800 C C . TYR B 1 47 ? -7.836 -15.203 2.707 1 98.69 47 TYR B C 1
ATOM 1802 O O . TYR B 1 47 ? -6.863 -15.594 2.053 1 98.69 47 TYR B O 1
ATOM 1810 N N . PHE B 1 48 ? -8.375 -15.914 3.689 1 98.38 48 PHE B N 1
ATOM 1811 C CA . PHE B 1 48 ? -7.914 -17.203 4.184 1 98.38 48 PHE B CA 1
ATOM 1812 C C . PHE B 1 48 ? -9.031 -18.234 4.121 1 98.38 48 PHE B C 1
ATOM 1814 O O . PHE B 1 48 ? -10.211 -17.891 4.211 1 98.38 48 PHE B O 1
ATOM 1821 N N . ARG B 1 49 ? -8.5 -19.469 3.947 1 97.56 49 ARG B N 1
ATOM 1822 C CA . ARG B 1 49 ? -9.43 -20.5 4.387 1 97.56 49 ARG B CA 1
ATOM 1823 C C . ARG B 1 49 ? -9.672 -20.422 5.891 1 97.56 49 ARG B C 1
ATOM 1825 O O . ARG B 1 49 ? -8.781 -20 6.645 1 97.56 49 ARG B O 1
ATOM 1832 N N . THR B 1 50 ? -10.781 -20.75 6.34 1 93.75 50 THR B N 1
ATOM 1833 C CA . THR B 1 50 ? -11.156 -20.562 7.738 1 93.75 50 THR B CA 1
ATOM 1834 C C . THR B 1 50 ? -10.289 -21.438 8.648 1 93.75 50 THR B C 1
ATOM 1836 O O . THR B 1 50 ? -10.141 -21.141 9.836 1 93.75 50 THR B O 1
ATOM 1839 N N . ASP B 1 51 ? -9.617 -22.406 8.117 1 92.44 51 ASP B N 1
ATOM 1840 C CA . ASP B 1 51 ? -8.867 -23.344 8.945 1 92.44 51 ASP B CA 1
ATOM 1841 C C . ASP B 1 51 ? -7.363 -23.203 8.711 1 92.44 51 ASP B C 1
ATOM 1843 O O . ASP B 1 51 ? -6.57 -23.969 9.258 1 92.44 51 ASP B O 1
ATOM 1847 N N . GLU B 1 52 ? -6.949 -22.172 7.984 1 92.5 52 GLU B N 1
ATOM 1848 C CA . GLU B 1 52 ? -5.543 -22.047 7.621 1 92.5 52 GLU B CA 1
ATOM 1849 C C . GLU B 1 52 ? -4.973 -20.703 8.07 1 92.5 52 GLU B C 1
ATOM 1851 O O . GLU B 1 52 ? -5.668 -19.688 8.039 1 92.5 52 GLU B O 1
ATOM 1856 N N . ALA B 1 53 ? -3.734 -20.781 8.391 1 92.69 53 ALA B N 1
ATOM 1857 C CA . ALA B 1 53 ? -3.055 -19.594 8.875 1 92.69 53 ALA B CA 1
ATOM 1858 C C . ALA B 1 53 ? -2.504 -18.75 7.723 1 92.69 53 ALA B C 1
ATOM 1860 O O . ALA B 1 53 ? -2.449 -17.531 7.805 1 92.69 53 ALA B O 1
ATOM 1861 N N . GLU B 1 54 ? -2.152 -19.422 6.652 1 96.06 54 GLU B N 1
ATOM 1862 C CA . GLU B 1 54 ? -1.593 -18.719 5.508 1 96.06 54 GLU B CA 1
ATOM 1863 C C . GLU B 1 54 ? -2.691 -18.234 4.566 1 96.06 54 GLU B C 1
ATOM 1865 O O . GLU B 1 54 ? -3.639 -18.969 4.281 1 96.06 54 GLU B O 1
ATOM 1870 N N . PRO B 1 55 ? -2.578 -17.078 4.16 1 97.94 55 PRO B N 1
ATOM 1871 C CA . PRO B 1 55 ? -3.607 -16.562 3.254 1 97.94 55 PRO B CA 1
ATOM 1872 C C . PRO B 1 55 ? -3.604 -17.266 1.899 1 97.94 55 PRO B C 1
ATOM 1874 O O . PRO B 1 55 ? -2.539 -17.625 1.389 1 97.94 55 PRO B O 1
ATOM 1877 N N . VAL B 1 56 ? -4.781 -17.406 1.37 1 97.88 56 VAL B N 1
ATOM 1878 C CA . VAL B 1 56 ? -4.945 -17.922 0.014 1 97.88 56 VAL B CA 1
ATOM 1879 C C . VAL B 1 56 ? -4.52 -16.859 -0.997 1 97.88 56 VAL B C 1
ATOM 1881 O O . VAL B 1 56 ? -3.891 -17.172 -2.01 1 97.88 56 VAL B O 1
ATOM 1884 N N . GLY B 1 57 ? -4.895 -15.57 -0.607 1 97.88 57 GLY B N 1
ATOM 1885 C CA . GLY B 1 57 ? -4.574 -14.477 -1.512 1 97.88 57 GLY B CA 1
ATOM 1886 C C . GLY B 1 57 ? -4.641 -13.109 -0.849 1 97.88 57 GLY B C 1
ATOM 1887 O O . GLY B 1 57 ? -4.953 -13.008 0.339 1 97.88 57 GLY B O 1
ATOM 1888 N N . ALA B 1 58 ? -4.156 -12.148 -1.612 1 98.25 58 ALA B N 1
ATOM 1889 C CA . ALA B 1 58 ? -4.129 -10.742 -1.218 1 98.25 58 ALA B CA 1
ATOM 1890 C C . ALA B 1 58 ? -4.508 -9.836 -2.387 1 98.25 58 ALA B C 1
ATOM 1892 O O . ALA B 1 58 ? -3.955 -9.961 -3.482 1 98.25 58 ALA B O 1
ATOM 1893 N N . LEU B 1 59 ? -5.48 -8.984 -2.164 1 98.06 59 LEU B N 1
ATOM 1894 C CA . LEU B 1 59 ? -5.879 -7.996 -3.156 1 98.06 59 LEU B CA 1
ATOM 1895 C C . LEU B 1 59 ? -5.352 -6.613 -2.785 1 98.06 59 LEU B C 1
ATOM 1897 O O . LEU B 1 59 ? -5.703 -6.07 -1.733 1 98.06 59 LEU B O 1
ATOM 1901 N N . LEU B 1 60 ? -4.492 -6.105 -3.613 1 98.12 60 LEU B N 1
ATOM 1902 C CA . LEU B 1 60 ? -4.098 -4.707 -3.445 1 98.12 60 LEU B CA 1
ATOM 1903 C C . LEU B 1 60 ? -5.246 -3.773 -3.811 1 98.12 60 LEU B C 1
ATOM 1905 O O . LEU B 1 60 ? -5.77 -3.83 -4.926 1 98.12 60 LEU B O 1
ATOM 1909 N N . LEU B 1 61 ? -5.578 -2.912 -2.877 1 98.12 61 LEU B N 1
ATOM 1910 C CA . LEU B 1 61 ? -6.742 -2.047 -3.047 1 98.12 61 LEU B CA 1
ATOM 1911 C C . LEU B 1 61 ? -6.332 -0.691 -3.613 1 98.12 61 LEU B C 1
ATOM 1913 O O . LEU B 1 61 ? -6.406 0.325 -2.918 1 98.12 61 LEU B O 1
ATOM 1917 N N . GLU B 1 62 ? -5.871 -0.638 -4.766 1 97.81 62 GLU B N 1
ATOM 1918 C CA . GLU B 1 62 ? -5.574 0.565 -5.535 1 97.81 62 GLU B CA 1
ATOM 1919 C C . GLU B 1 62 ? -6.355 0.589 -6.848 1 97.81 62 GLU B C 1
ATOM 1921 O O . GLU B 1 62 ? -6.5 -0.442 -7.508 1 97.81 62 GLU B O 1
ATOM 1926 N N . ARG B 1 63 ? -6.902 1.754 -7.172 1 96.12 63 ARG B N 1
ATOM 1927 C CA . ARG B 1 63 ? -7.656 1.936 -8.406 1 96.12 63 ARG B CA 1
ATOM 1928 C C . ARG B 1 63 ? -8.797 0.93 -8.508 1 96.12 63 ARG B C 1
ATOM 1930 O O . ARG B 1 63 ? -8.945 0.242 -9.516 1 96.12 63 ARG B O 1
ATOM 1937 N N . CYS B 1 64 ? -9.469 0.833 -7.441 1 97.19 64 CYS B N 1
ATOM 1938 C CA . CYS B 1 64 ? -10.578 -0.111 -7.395 1 97.19 64 CYS B CA 1
ATOM 1939 C C . CYS B 1 64 ? -11.883 0.604 -7.086 1 97.19 64 CYS B C 1
ATOM 1941 O O . CYS B 1 64 ? -11.883 1.759 -6.656 1 97.19 64 CYS B O 1
ATOM 1943 N N . LYS B 1 65 ? -12.914 -0.095 -7.406 1 97.31 65 LYS B N 1
ATOM 1944 C CA . LYS B 1 65 ? -14.273 0.378 -7.148 1 97.31 65 LYS B CA 1
ATOM 1945 C C . LYS B 1 65 ? -15.031 -0.588 -6.238 1 97.31 65 LYS B C 1
ATOM 1947 O O . LYS B 1 65 ? -15.039 -1.797 -6.48 1 97.31 65 LYS B O 1
ATOM 1952 N N . VAL B 1 66 ? -15.5 -0.068 -5.168 1 98.25 66 VAL B N 1
ATOM 1953 C CA . VAL B 1 66 ? -16.328 -0.841 -4.242 1 98.25 66 VAL B CA 1
ATOM 1954 C C . VAL B 1 66 ? -17.797 -0.502 -4.449 1 98.25 66 VAL B C 1
ATOM 1956 O O . VAL B 1 66 ? -18.188 0.663 -4.363 1 98.25 66 VAL B O 1
ATOM 1959 N N . THR B 1 67 ? -18.594 -1.517 -4.727 1 97.94 67 THR B N 1
ATOM 1960 C CA . THR B 1 67 ? -19.984 -1.265 -5.09 1 97.94 67 THR B CA 1
ATOM 1961 C C . THR B 1 67 ? -20.922 -2.129 -4.258 1 97.94 67 THR B C 1
ATOM 1963 O O . THR B 1 67 ? -20.656 -3.311 -4.031 1 97.94 67 THR B O 1
ATOM 1966 N N . ARG B 1 68 ? -21.984 -1.505 -3.824 1 98 68 ARG B N 1
ATOM 1967 C CA . ARG B 1 68 ? -23.047 -2.275 -3.178 1 98 68 ARG B CA 1
ATOM 1968 C C . ARG B 1 68 ? -23.844 -3.062 -4.203 1 98 68 ARG B C 1
ATOM 1970 O O . ARG B 1 68 ? -24.297 -2.506 -5.207 1 98 68 ARG B O 1
ATOM 1977 N N . GLU B 1 69 ? -24.016 -4.309 -4.074 1 96.75 69 GLU B N 1
ATOM 1978 C CA . GLU B 1 69 ? -24.766 -5.141 -5.004 1 96.75 69 GLU B CA 1
ATOM 1979 C C . GLU B 1 69 ? -26.156 -5.461 -4.457 1 96.75 69 GLU B C 1
ATOM 1981 O O . GLU B 1 69 ? -27.156 -5.219 -5.125 1 96.75 69 GLU B O 1
ATOM 1986 N N . GLU B 1 70 ? -26.359 -6.137 -3.396 1 95 70 GLU B N 1
ATOM 1987 C CA . GLU B 1 70 ? -27.547 -6.457 -2.607 1 95 70 GLU B CA 1
ATOM 1988 C C . GLU B 1 70 ? -27.359 -6.062 -1.145 1 95 70 GLU B C 1
ATOM 1990 O O . GLU B 1 70 ? -26.234 -5.777 -0.711 1 95 70 GLU B O 1
ATOM 1995 N N . PRO B 1 71 ? -28.562 -5.98 -0.529 1 93.56 71 PRO B N 1
ATOM 1996 C CA . PRO B 1 71 ? -28.391 -5.719 0.9 1 93.56 71 PRO B CA 1
ATOM 1997 C C . PRO B 1 71 ? -27.438 -6.715 1.569 1 93.56 71 PRO B C 1
ATOM 1999 O O . PRO B 1 71 ? -27.625 -7.93 1.437 1 93.56 71 PRO B O 1
ATOM 2002 N N . GLY B 1 72 ? -26.406 -6.305 2.08 1 97.44 72 GLY B N 1
ATOM 2003 C CA . GLY B 1 72 ? -25.453 -7.141 2.805 1 97.44 72 GLY B CA 1
ATOM 2004 C C . GLY B 1 72 ? -24.344 -7.676 1.931 1 97.44 72 GLY B C 1
ATOM 2005 O O . GLY B 1 72 ? -23.547 -8.516 2.369 1 97.44 72 GLY B O 1
ATOM 2006 N N . THR B 1 73 ? -24.391 -7.293 0.669 1 98.38 73 THR B N 1
ATOM 2007 C CA . THR B 1 73 ? -23.375 -7.777 -0.253 1 98.38 73 THR B CA 1
ATOM 2008 C C . THR B 1 73 ? -22.703 -6.613 -0.982 1 98.38 73 THR B C 1
ATOM 2010 O O . THR B 1 73 ? -23.375 -5.664 -1.387 1 98.38 73 THR B O 1
ATOM 2013 N N . PHE B 1 74 ? -21.406 -6.703 -1.129 1 98.69 74 PHE B N 1
ATOM 2014 C CA . PHE B 1 74 ? -20.688 -5.715 -1.911 1 98.69 74 PHE B CA 1
ATOM 2015 C C . PHE B 1 74 ? -19.703 -6.395 -2.857 1 98.69 74 PHE B C 1
ATOM 2017 O O . PHE B 1 74 ? -19.438 -7.598 -2.74 1 98.69 74 PHE B O 1
ATOM 2024 N N . SER B 1 75 ? -19.219 -5.648 -3.807 1 98.62 75 SER B N 1
ATOM 2025 C CA . SER B 1 75 ? -18.234 -6.168 -4.754 1 98.62 75 SER B CA 1
ATOM 2026 C C . SER B 1 75 ? -17.062 -5.207 -4.914 1 98.62 75 SER B C 1
ATOM 2028 O O . SER B 1 75 ? -17.172 -4.02 -4.598 1 98.62 75 SER B O 1
ATOM 2030 N N . ILE B 1 76 ? -15.938 -5.762 -5.309 1 98.56 76 ILE B N 1
ATOM 2031 C CA . ILE B 1 76 ? -14.734 -5.004 -5.629 1 98.56 76 ILE B CA 1
ATOM 2032 C C . ILE B 1 76 ? -14.328 -5.273 -7.078 1 98.56 76 ILE B C 1
ATOM 2034 O O . ILE B 1 76 ? -14.219 -6.434 -7.492 1 98.56 76 ILE B O 1
ATOM 2038 N N . SER B 1 77 ? -14.211 -4.273 -7.84 1 98 77 SER B N 1
ATOM 2039 C CA . SER B 1 77 ? -13.672 -4.348 -9.195 1 98 77 SER B CA 1
ATOM 2040 C C . SER B 1 77 ? -12.531 -3.357 -9.398 1 98 77 SER B C 1
ATOM 2042 O O . SER B 1 77 ? -12.367 -2.424 -8.609 1 98 77 SER B O 1
ATOM 2044 N N . PHE B 1 78 ? -11.727 -3.605 -10.398 1 97.12 78 PHE B N 1
ATOM 2045 C CA . PHE B 1 78 ? -10.57 -2.758 -10.656 1 97.12 78 PHE B CA 1
ATOM 2046 C C . PHE B 1 78 ? -10.703 -2.045 -11.992 1 97.12 78 PHE B C 1
ATOM 2048 O O . PHE B 1 78 ? -11.344 -2.555 -12.914 1 97.12 78 PHE B O 1
ATOM 2055 N N . VAL B 1 79 ? -10.148 -0.869 -12.07 1 95.06 79 VAL B N 1
ATOM 2056 C CA . VAL B 1 79 ? -10.258 0.007 -13.234 1 95.06 79 VAL B CA 1
ATOM 2057 C C . VAL B 1 79 ? -9.781 -0.727 -14.484 1 95.06 79 VAL B C 1
ATOM 2059 O O . VAL B 1 79 ? -10.328 -0.53 -15.57 1 95.06 79 VAL B O 1
ATOM 2062 N N . GLU B 1 80 ? -8.773 -1.641 -14.398 1 91.94 80 GLU B N 1
ATOM 2063 C CA . GLU B 1 80 ? -8.188 -2.344 -15.531 1 91.94 80 GLU B CA 1
ATOM 2064 C C . GLU B 1 80 ? -9.141 -3.396 -16.078 1 91.94 80 GLU B C 1
ATOM 2066 O O . GLU B 1 80 ? -9.062 -3.76 -17.266 1 91.94 80 GLU B O 1
ATOM 2071 N N . ASP B 1 81 ? -9.984 -3.885 -15.227 1 93.12 81 ASP B N 1
ATOM 2072 C CA . ASP B 1 81 ? -10.938 -4.918 -15.617 1 93.12 81 ASP B CA 1
ATOM 2073 C C . ASP B 1 81 ? -12.234 -4.801 -14.812 1 93.12 81 ASP B C 1
ATOM 2075 O O . ASP B 1 81 ? -12.492 -5.617 -13.922 1 93.12 81 ASP B O 1
ATOM 2079 N N . PRO B 1 82 ? -13.086 -3.896 -15.195 1 92.94 82 PRO B N 1
ATOM 2080 C CA . PRO B 1 82 ? -14.281 -3.604 -14.398 1 92.94 82 PRO B CA 1
ATOM 2081 C C . PRO B 1 82 ? -15.281 -4.754 -14.391 1 92.94 82 PRO B C 1
ATOM 2083 O O . PRO B 1 82 ? -16.141 -4.832 -13.508 1 92.94 82 PRO B O 1
ATOM 2086 N N . GLU B 1 83 ? -15.18 -5.66 -15.328 1 93.25 83 GLU B N 1
ATOM 2087 C CA . GLU B 1 83 ? -16.141 -6.754 -15.422 1 93.25 83 GLU B CA 1
ATOM 2088 C C . GLU B 1 83 ? -15.773 -7.895 -14.477 1 93.25 83 GLU B C 1
ATOM 2090 O O . GLU B 1 83 ? -16.609 -8.734 -14.156 1 93.25 83 GLU B O 1
ATOM 2095 N N . ARG B 1 84 ? -14.523 -7.914 -14.109 1 93.94 84 ARG B N 1
ATOM 2096 C CA . ARG B 1 84 ? -14.07 -8.922 -13.148 1 93.94 84 ARG B CA 1
ATOM 2097 C C . ARG B 1 84 ? -14.297 -8.453 -11.719 1 93.94 84 ARG B C 1
ATOM 2099 O O . ARG B 1 84 ? -13.594 -7.562 -11.234 1 93.94 84 ARG B O 1
ATOM 2106 N N . LYS B 1 85 ? -15.281 -9.055 -11.078 1 96.25 85 LYS B N 1
ATOM 2107 C CA . LYS B 1 85 ? -15.68 -8.57 -9.758 1 96.25 85 LYS B CA 1
ATOM 2108 C C . LYS B 1 85 ? -15.484 -9.648 -8.695 1 96.25 85 LYS B C 1
ATOM 2110 O O . LYS B 1 85 ? -15.758 -10.82 -8.938 1 96.25 85 LYS B O 1
ATOM 2115 N N . TYR B 1 86 ? -15.008 -9.234 -7.609 1 98.06 86 TYR B N 1
ATOM 2116 C CA . TYR B 1 86 ? -15.039 -10.031 -6.395 1 98.06 86 TYR B CA 1
ATOM 2117 C C . TYR B 1 86 ? -16.266 -9.703 -5.555 1 98.06 86 TYR B C 1
ATOM 2119 O O . TYR B 1 86 ? -16.516 -8.539 -5.238 1 98.06 86 TYR B O 1
ATOM 2127 N N . HIS B 1 87 ? -16.984 -10.719 -5.164 1 98.44 87 HIS B N 1
ATOM 2128 C CA . HIS B 1 87 ? -18.203 -10.492 -4.387 1 98.44 87 HIS B CA 1
ATOM 2129 C C . HIS B 1 87 ? -18.016 -10.953 -2.941 1 98.44 87 HIS B C 1
ATOM 2131 O O . HIS B 1 87 ? -17.422 -11.992 -2.686 1 98.44 87 HIS B O 1
ATOM 2137 N N . PHE B 1 88 ? -18.641 -10.156 -2.047 1 98.75 88 PHE B N 1
ATOM 2138 C CA . PHE B 1 88 ? -18.547 -10.445 -0.622 1 98.75 88 PHE B CA 1
ATOM 2139 C C . PHE B 1 88 ? -19.922 -10.367 0.033 1 98.75 88 PHE B C 1
ATOM 2141 O O . PHE B 1 88 ? -20.656 -9.398 -0.167 1 98.75 88 PHE B O 1
ATOM 2148 N N . GLU B 1 89 ? -20.188 -11.398 0.794 1 98.75 89 GLU B N 1
ATOM 2149 C CA . GLU B 1 89 ? -21.438 -11.461 1.534 1 98.75 89 GLU B CA 1
ATOM 2150 C C . GLU B 1 89 ? -21.203 -11.297 3.033 1 98.75 89 GLU B C 1
ATOM 2152 O O . GLU B 1 89 ? -20.484 -12.078 3.645 1 98.75 89 GLU B O 1
ATOM 2157 N N . CYS B 1 90 ? -21.906 -10.375 3.582 1 98.62 90 CYS B N 1
ATOM 2158 C CA . CYS B 1 90 ? -21.75 -10.047 4.996 1 98.62 90 CYS B CA 1
ATOM 2159 C C . CYS B 1 90 ? -22.875 -10.648 5.824 1 98.62 90 CYS B C 1
ATOM 2161 O O . CYS B 1 90 ? -23.844 -11.156 5.273 1 98.62 90 CYS B O 1
ATOM 2163 N N . SER B 1 91 ? -22.672 -10.602 7.141 1 97.69 91 SER B N 1
ATOM 2164 C CA . SER B 1 91 ? -23.672 -11.156 8.047 1 97.69 91 SER B CA 1
ATOM 2165 C C . SER B 1 91 ? -24.844 -10.188 8.25 1 97.69 91 SER B C 1
ATOM 2167 O O . SER B 1 91 ? -25.922 -10.594 8.68 1 97.69 91 SER B O 1
ATOM 2169 N N . SER B 1 92 ? -24.594 -8.867 8.055 1 97.81 92 SER B N 1
ATOM 2170 C CA . SER B 1 92 ? -25.609 -7.828 8.203 1 97.81 92 SER B CA 1
ATOM 2171 C C . SER B 1 92 ? -25.328 -6.652 7.266 1 97.81 92 SER B C 1
ATOM 2173 O O . SER B 1 92 ? -24.234 -6.52 6.738 1 97.81 92 SER B O 1
ATOM 2175 N N . GLU B 1 93 ? -26.375 -5.844 7.086 1 97.56 93 GLU B N 1
ATOM 2176 C CA . GLU B 1 93 ? -26.234 -4.629 6.289 1 97.56 93 GLU B CA 1
ATOM 2177 C C . GLU B 1 93 ? -25.25 -3.66 6.938 1 97.56 93 GLU B C 1
ATOM 2179 O O . GLU B 1 93 ? -24.484 -2.984 6.246 1 97.56 93 GLU B O 1
ATOM 2184 N N . GLU B 1 94 ? -25.281 -3.629 8.234 1 97.44 94 GLU B N 1
ATOM 2185 C CA . GLU B 1 94 ? -24.391 -2.75 8.977 1 97.44 94 GLU B CA 1
ATOM 2186 C C . GLU B 1 94 ? -22.922 -3.15 8.766 1 97.44 94 GLU B C 1
ATOM 2188 O O . GLU B 1 94 ? -22.078 -2.297 8.508 1 97.44 94 GLU B O 1
ATOM 2193 N N . GLN B 1 95 ? -22.656 -4.398 8.836 1 98.12 95 GLN B N 1
ATOM 2194 C CA . GLN B 1 95 ? -21.312 -4.887 8.594 1 98.12 95 GLN B CA 1
ATOM 2195 C C . GLN B 1 95 ? -20.844 -4.57 7.176 1 98.12 95 GLN B C 1
ATOM 2197 O O . GLN B 1 95 ? -19.703 -4.18 6.957 1 98.12 95 GLN B O 1
ATOM 2202 N N . CYS B 1 96 ? -21.828 -4.742 6.297 1 98.38 96 CYS B N 1
ATOM 2203 C CA . CYS B 1 96 ? -21.547 -4.477 4.895 1 98.38 96 CYS B CA 1
ATOM 2204 C C . CYS B 1 96 ? -21.141 -3.021 4.684 1 98.38 96 CYS B C 1
ATOM 2206 O O . CYS B 1 96 ? -20.156 -2.738 4.004 1 98.38 96 CYS B O 1
ATOM 2208 N N . GLN B 1 97 ? -21.828 -2.191 5.281 1 97.44 97 GLN B N 1
ATOM 2209 C CA . GLN B 1 97 ? -21.562 -0.763 5.172 1 97.44 97 GLN B CA 1
ATOM 2210 C C . GLN B 1 97 ? -20.203 -0.417 5.777 1 97.44 97 GLN B C 1
ATOM 2212 O O . GLN B 1 97 ? -19.453 0.389 5.223 1 97.44 97 GLN B O 1
ATOM 2217 N N . GLU B 1 98 ? -19.875 -0.979 6.852 1 97.81 98 GLU B N 1
ATOM 2218 C CA . GLU B 1 98 ? -18.594 -0.742 7.516 1 97.81 98 GLU B CA 1
ATOM 2219 C C . GLU B 1 98 ? -17.422 -1.185 6.645 1 97.81 98 GLU B C 1
ATOM 2221 O O . GLU B 1 98 ? -16.422 -0.471 6.523 1 97.81 98 GLU B O 1
ATOM 2226 N N . TRP B 1 99 ? -17.594 -2.346 6.039 1 98.69 99 TRP B N 1
ATOM 2227 C CA . TRP B 1 99 ? -16.562 -2.848 5.145 1 98.69 99 TRP B CA 1
ATOM 2228 C C . TRP B 1 99 ? -16.391 -1.931 3.936 1 98.69 99 TRP B C 1
ATOM 2230 O O . TRP B 1 99 ? -15.273 -1.569 3.572 1 98.69 99 TRP B O 1
ATOM 2240 N N . MET B 1 100 ? -17.5 -1.601 3.363 1 98.38 100 MET B N 1
ATOM 2241 C CA . MET B 1 100 ? -17.438 -0.767 2.166 1 98.38 100 MET B CA 1
ATOM 2242 C C . MET B 1 100 ? -16.734 0.555 2.465 1 98.38 100 MET B C 1
ATOM 2244 O O . MET B 1 100 ? -15.898 1.013 1.679 1 98.38 100 MET B O 1
ATOM 2248 N N . GLU B 1 101 ? -17.047 1.146 3.566 1 96.5 101 GLU B N 1
ATOM 2249 C CA . GLU B 1 101 ? -16.438 2.416 3.949 1 96.5 101 GLU B CA 1
ATOM 2250 C C . GLU B 1 101 ? -14.938 2.258 4.191 1 96.5 101 GLU B C 1
ATOM 2252 O O . GLU B 1 101 ? -14.141 3.074 3.729 1 96.5 101 GLU B O 1
ATOM 2257 N N . ALA B 1 102 ? -14.57 1.253 4.895 1 97.25 102 ALA B N 1
ATOM 2258 C CA . ALA B 1 102 ? -13.156 1.001 5.184 1 97.25 102 ALA B CA 1
ATOM 2259 C C . ALA B 1 102 ? -12.375 0.738 3.898 1 97.25 102 ALA B C 1
ATOM 2261 O O . ALA B 1 102 ? -11.266 1.249 3.725 1 97.25 102 ALA B O 1
ATOM 2262 N N . LEU B 1 103 ? -13 -0.003 3 1 98.38 103 LEU B N 1
ATOM 2263 C CA . LEU B 1 103 ? -12.336 -0.376 1.754 1 98.38 103 LEU B CA 1
ATOM 2264 C C . LEU B 1 103 ? -12.141 0.841 0.855 1 98.38 103 LEU B C 1
ATOM 2266 O O . LEU B 1 103 ? -11.125 0.959 0.173 1 98.38 103 LEU B O 1
ATOM 2270 N N . ARG B 1 104 ? -13.109 1.675 0.879 1 95.94 104 ARG B N 1
ATOM 2271 C CA . ARG B 1 104 ? -13.031 2.879 0.059 1 95.94 104 ARG B CA 1
ATOM 2272 C C . ARG B 1 104 ? -11.906 3.793 0.53 1 95.94 104 ARG B C 1
ATOM 2274 O O . ARG B 1 104 ? -11.328 4.539 -0.265 1 95.94 104 ARG B O 1
ATOM 2281 N N . ARG B 1 105 ? -11.539 3.688 1.77 1 94.44 105 ARG B N 1
ATOM 2282 C CA . ARG B 1 105 ? -10.531 4.562 2.357 1 94.44 105 ARG B CA 1
ATOM 2283 C C . ARG B 1 105 ? -9.18 3.861 2.441 1 94.44 105 ARG B C 1
ATOM 2285 O O . ARG B 1 105 ? -8.195 4.449 2.896 1 94.44 105 ARG B O 1
ATOM 2292 N N . ALA B 1 106 ? -9.117 2.699 1.924 1 97.12 106 ALA B N 1
ATOM 2293 C CA . ALA B 1 106 ? -7.941 1.876 2.186 1 97.12 106 ALA B CA 1
ATOM 2294 C C . ALA B 1 106 ? -6.852 2.137 1.153 1 97.12 106 ALA B C 1
ATOM 2296 O O . ALA B 1 106 ? -5.691 1.771 1.36 1 97.12 106 ALA B O 1
ATOM 2297 N N . SER B 1 107 ? -7.18 2.705 -0.017 1 97.06 107 SER B N 1
ATOM 2298 C CA . SER B 1 107 ? -6.18 2.896 -1.061 1 97.06 107 SER B CA 1
ATOM 2299 C C . SER B 1 107 ? -5.09 3.863 -0.61 1 97.06 107 SER B C 1
ATOM 2301 O O . SER B 1 107 ? -5.348 4.773 0.18 1 97.06 107 SER B O 1
ATOM 2303 N N . TYR B 1 108 ? -3.918 3.689 -1.044 1 97.5 108 TYR B N 1
ATOM 2304 C CA . TYR B 1 108 ? -2.783 4.559 -0.76 1 97.5 108 TYR B CA 1
ATOM 2305 C C . TYR B 1 108 ? -3.029 5.969 -1.293 1 97.5 108 TYR B C 1
ATOM 2307 O O . TYR B 1 108 ? -2.744 6.953 -0.611 1 97.5 108 TYR B O 1
ATOM 2315 N N . GLU B 1 109 ? -3.551 6.051 -2.453 1 94.94 109 GLU B N 1
ATOM 2316 C CA . GLU B 1 109 ? -3.82 7.336 -3.086 1 94.94 109 GLU B CA 1
ATOM 2317 C C . GLU B 1 109 ? -4.848 8.141 -2.295 1 94.94 109 GLU B C 1
ATOM 2319 O O . GLU B 1 109 ? -4.75 9.367 -2.199 1 94.94 109 GLU B O 1
ATOM 2324 N N . PHE B 1 110 ? -5.82 7.461 -1.797 1 94.25 110 PHE B N 1
ATOM 2325 C CA . PHE B 1 110 ? -6.781 8.148 -0.943 1 94.25 110 PHE B CA 1
ATOM 2326 C C . PHE B 1 110 ? -6.086 8.781 0.258 1 94.25 110 PHE B C 1
ATOM 2328 O O . PHE B 1 110 ? -6.336 9.938 0.588 1 94.25 110 PHE B O 1
ATOM 2335 N N . MET B 1 111 ? -5.289 8.031 0.912 1 93.06 111 MET B N 1
ATOM 2336 C CA . MET B 1 111 ? -4.547 8.508 2.072 1 93.06 111 MET B CA 1
ATOM 2337 C C . MET B 1 111 ? -3.678 9.711 1.703 1 93.06 111 MET B C 1
ATOM 2339 O O . MET B 1 111 ? -3.639 10.703 2.434 1 93.06 111 MET B O 1
ATOM 2343 N N . ARG B 1 112 ? -3.039 9.578 0.605 1 92.94 112 ARG B N 1
ATOM 2344 C CA . ARG B 1 112 ? -2.154 10.641 0.13 1 92.94 112 ARG B CA 1
ATOM 2345 C C . ARG B 1 112 ? -2.932 11.93 -0.129 1 92.94 112 ARG B C 1
ATOM 2347 O O . ARG B 1 112 ? -2.512 13.008 0.292 1 92.94 112 ARG B O 1
ATOM 2354 N N . ARG B 1 113 ? -4.027 11.844 -0.761 1 93.25 113 ARG B N 1
ATOM 2355 C CA . ARG B 1 113 ? -4.863 13.008 -1.043 1 93.25 113 ARG B CA 1
ATOM 2356 C C . ARG B 1 113 ? -5.402 13.617 0.246 1 93.25 113 ARG B C 1
ATOM 2358 O O . ARG B 1 113 ? -5.477 14.844 0.373 1 93.25 113 ARG B O 1
ATOM 2365 N N . SER B 1 114 ? -5.785 12.773 1.107 1 91.06 114 SER B N 1
ATOM 2366 C CA . SER B 1 114 ? -6.262 13.25 2.4 1 91.06 114 SER B CA 1
ATOM 2367 C C . SER B 1 114 ? -5.172 14.016 3.145 1 91.06 114 SER B C 1
ATOM 2369 O O . SER B 1 114 ? -5.434 15.062 3.736 1 91.06 114 SER B O 1
ATOM 2371 N N . LEU B 1 115 ? -4.023 13.508 3.143 1 91.75 115 LEU B N 1
ATOM 2372 C CA . LEU B 1 115 ? -2.891 14.141 3.809 1 91.75 115 LEU B CA 1
ATOM 2373 C C . LEU B 1 115 ? -2.607 15.516 3.205 1 91.75 115 LEU B C 1
ATOM 2375 O O . LEU B 1 115 ? -2.387 16.484 3.934 1 91.75 115 LEU B O 1
ATOM 2379 N N . ILE B 1 116 ? -2.576 15.516 1.932 1 88.88 116 ILE B N 1
ATOM 2380 C CA . ILE B 1 116 ? -2.354 16.781 1.235 1 88.88 116 ILE B CA 1
ATOM 2381 C C . ILE B 1 116 ? -3.42 17.781 1.646 1 88.88 116 ILE B C 1
ATOM 2383 O O . ILE B 1 116 ? -3.109 18.953 1.92 1 88.88 116 ILE B O 1
ATOM 2387 N N . PHE B 1 117 ? -4.605 17.328 1.642 1 88.88 117 PHE B N 1
ATOM 2388 C CA . PHE B 1 117 ? -5.723 18.172 2.045 1 88.88 117 PHE B CA 1
ATOM 2389 C C . PHE B 1 117 ? -5.496 18.734 3.441 1 88.88 117 PHE B C 1
ATOM 2391 O O . PHE B 1 117 ? -5.586 19.953 3.648 1 88.88 117 PHE B O 1
ATOM 2398 N N . TYR B 1 118 ? -5.16 17.953 4.406 1 85.62 118 TYR B N 1
ATOM 2399 C CA . TYR B 1 118 ? -5.016 18.391 5.789 1 85.62 118 TYR B CA 1
ATOM 2400 C C . TYR B 1 118 ? -3.797 19.297 5.949 1 85.62 118 TYR B C 1
ATOM 2402 O O . TYR B 1 118 ? -3.812 20.234 6.746 1 85.62 118 TYR B O 1
ATOM 2410 N N . ARG B 1 119 ? -2.789 18.984 5.27 1 83.62 119 ARG B N 1
ATOM 2411 C CA . ARG B 1 119 ? -1.613 19.844 5.281 1 83.62 119 ARG B CA 1
ATOM 2412 C C . ARG B 1 119 ? -1.96 21.25 4.789 1 83.62 119 ARG B C 1
ATOM 2414 O O . ARG B 1 119 ? -1.547 22.25 5.395 1 83.62 119 ARG B O 1
ATOM 2421 N N . ASN B 1 120 ? -2.697 21.312 3.768 1 84.12 120 ASN B N 1
ATOM 2422 C CA . ASN B 1 120 ? -3.133 22.594 3.227 1 84.12 120 ASN B CA 1
ATOM 2423 C C . ASN B 1 120 ? -4.051 23.328 4.199 1 84.12 120 ASN B C 1
ATOM 2425 O O . ASN B 1 120 ? -3.945 24.547 4.355 1 84.12 120 ASN B O 1
ATOM 2429 N N . GLU B 1 121 ? -4.945 22.609 4.832 1 79.19 121 GLU B N 1
ATOM 2430 C CA . GLU B 1 121 ? -5.871 23.188 5.801 1 79.19 121 GLU B CA 1
ATOM 2431 C C . GLU B 1 121 ? -5.125 23.781 6.988 1 79.19 121 GLU B C 1
ATOM 2433 O O . GLU B 1 121 ? -5.484 24.859 7.48 1 79.19 121 GLU B O 1
ATOM 2438 N N . ILE B 1 122 ? -4.141 23.234 7.387 1 77.12 122 ILE B N 1
ATOM 2439 C CA . ILE B 1 122 ? -3.35 23.719 8.516 1 77.12 122 ILE B CA 1
ATOM 2440 C C . ILE B 1 122 ? -2.617 25 8.117 1 77.12 122 ILE B C 1
ATOM 2442 O O . ILE B 1 122 ? -2.541 25.938 8.906 1 77.12 122 ILE B O 1
ATOM 2446 N N . ARG B 1 123 ? -2.096 24.906 7.012 1 76.19 123 ARG B N 1
ATOM 2447 C CA . ARG B 1 123 ? -1.413 26.094 6.504 1 76.19 123 ARG B CA 1
ATOM 2448 C C . ARG B 1 123 ? -2.363 27.297 6.438 1 76.19 123 ARG B C 1
ATOM 2450 O O . ARG B 1 123 ? -1.984 28.406 6.781 1 76.19 123 ARG B O 1
ATOM 2457 N N . LYS B 1 124 ? -3.559 27.062 6.066 1 75.38 124 LYS B N 1
ATOM 2458 C CA . LYS B 1 124 ? -4.555 28.125 5.957 1 75.38 124 LYS B CA 1
ATOM 2459 C C . LYS B 1 124 ? -4.938 28.656 7.336 1 75.38 124 LYS B C 1
ATOM 2461 O O . LYS B 1 124 ? -5.027 29.875 7.531 1 75.38 124 LYS B O 1
ATOM 2466 N N . VAL B 1 125 ? -5.121 27.703 8.18 1 72.06 125 VAL B N 1
ATOM 2467 C CA . VAL B 1 125 ? -5.602 28.078 9.508 1 72.06 125 VAL B CA 1
ATOM 2468 C C . VAL B 1 125 ? -4.48 28.766 10.289 1 72.06 125 VAL B C 1
ATOM 2470 O O . VAL B 1 125 ? -4.727 29.734 11.023 1 72.06 125 VAL B O 1
ATOM 2473 N N . THR B 1 126 ? -3.299 28.281 10.164 1 69.62 126 THR B N 1
ATOM 2474 C CA . THR B 1 126 ? -2.17 28.875 10.875 1 69.62 126 THR B CA 1
ATOM 2475 C C . THR B 1 126 ? -1.748 30.188 10.211 1 69.62 126 THR B C 1
ATOM 2477 O O . THR B 1 126 ? -1.281 31.109 10.891 1 69.62 126 THR B O 1
ATOM 2480 N N . GLY B 1 127 ? -1.739 30.141 8.938 1 62.28 127 GLY B N 1
ATOM 2481 C CA . GLY B 1 127 ? -1.482 31.406 8.258 1 62.28 127 GLY B CA 1
ATOM 2482 C C . GLY B 1 127 ? -2.473 32.5 8.625 1 62.28 127 GLY B C 1
ATOM 2483 O O . GLY B 1 127 ? -2.109 33.656 8.703 1 62.28 127 GLY B O 1
ATOM 2484 N N . LYS B 1 128 ? -3.701 32.25 8.883 1 58.84 128 LYS B N 1
ATOM 2485 C CA . LYS B 1 128 ? -4.734 33.219 9.289 1 58.84 128 LYS B CA 1
ATOM 2486 C C . LYS B 1 128 ? -4.52 33.688 10.727 1 58.84 128 LYS B C 1
ATOM 2488 O O . LYS B 1 128 ? -4.793 34.844 11.062 1 58.84 128 LYS B O 1
ATOM 2493 N N . VAL B 1 129 ? -4.168 32.75 11.609 1 52.88 129 VAL B N 1
ATOM 2494 C CA . VAL B 1 129 ? -3.9 33.125 12.992 1 52.88 129 VAL B CA 1
ATOM 2495 C C . VAL B 1 129 ? -2.742 34.125 13.039 1 52.88 129 VAL B C 1
ATOM 2497 O O . VAL B 1 129 ? -2.711 35 13.898 1 52.88 129 VAL B O 1
ATOM 2500 N N . CYS B 1 130 ? -1.693 33.812 12.18 1 47.56 130 CYS B N 1
ATOM 2501 C CA . CYS B 1 130 ? -0.556 34.75 12.188 1 47.56 130 CYS B CA 1
ATOM 2502 C C . CYS B 1 130 ? -0.984 36.156 11.781 1 47.56 130 CYS B C 1
ATOM 2504 O O . CYS B 1 130 ? -0.38 37.125 12.203 1 47.56 130 CYS B O 1
ATOM 2506 N N . THR B 1 131 ? -1.864 36.25 10.914 1 46.16 131 THR B N 1
ATOM 2507 C CA . THR B 1 131 ? -2.273 37.625 10.586 1 46.16 131 THR B CA 1
ATOM 2508 C C . THR B 1 131 ? -3.023 38.25 11.758 1 46.16 131 THR B C 1
ATOM 2510 O O . THR B 1 131 ? -2.979 39.469 11.938 1 46.16 131 THR B O 1
ATOM 2513 N N . GLY B 1 132 ? -3.867 37.531 12.508 1 40.53 132 GLY B N 1
ATOM 2514 C CA . GLY B 1 132 ? -4.516 38.188 13.648 1 40.53 132 GLY B CA 1
ATOM 2515 C C . GLY B 1 132 ? -3.707 38.094 14.93 1 40.53 132 GLY B C 1
ATOM 2516 O O . GLY B 1 132 ? -3.699 39 15.734 1 40.53 132 GLY B O 1
ATOM 2517 N N . LEU B 1 133 ? -3.635 37.031 15.766 1 37.47 133 LEU B N 1
ATOM 2518 C CA . LEU B 1 133 ? -2.855 36.844 16.984 1 37.47 133 LEU B CA 1
ATOM 2519 C C . LEU B 1 133 ? -1.417 36.469 16.656 1 37.47 133 LEU B C 1
ATOM 2521 O O . LEU B 1 133 ? -1.142 35.938 15.578 1 37.47 133 LEU B O 1
ATOM 2525 N N . GLN B 1 134 ? -0.382 36.75 17.797 1 33.09 134 GLN B N 1
ATOM 2526 C CA . GLN B 1 134 ? 0.997 36.281 17.891 1 33.09 134 GLN B CA 1
ATOM 2527 C C . GLN B 1 134 ? 1.112 34.812 17.469 1 33.09 134 GLN B C 1
ATOM 2529 O O . GLN B 1 134 ? 0.274 33.969 17.828 1 33.09 134 GLN B O 1
ATOM 2534 N N . VAL B 1 135 ? 1.673 34.562 16.422 1 37.94 135 VAL B N 1
ATOM 2535 C CA . VAL B 1 135 ? 2.035 33.312 15.758 1 37.94 135 VAL B CA 1
ATOM 2536 C C . VAL B 1 135 ? 2.521 32.281 16.797 1 37.94 135 VAL B C 1
ATOM 2538 O O . VAL B 1 135 ? 3.564 32.5 17.422 1 37.94 135 VAL B O 1
ATOM 2541 N N . ALA B 1 136 ? 1.694 31.891 17.812 1 31.44 136 ALA B N 1
ATOM 2542 C CA . ALA B 1 136 ? 2.215 30.719 18.516 1 31.44 136 ALA B CA 1
ATOM 2543 C C . ALA B 1 136 ? 2.865 29.75 17.531 1 31.44 136 ALA B C 1
ATOM 2545 O O . ALA B 1 136 ? 2.369 29.547 16.422 1 31.44 136 ALA B O 1
ATOM 2546 N N . ARG B 1 137 ? 4.176 29.672 17.453 1 36.25 137 ARG B N 1
ATOM 2547 C CA . ARG B 1 137 ? 5.102 28.719 16.859 1 36.25 137 ARG B CA 1
ATOM 2548 C C . ARG B 1 137 ? 4.52 27.312 16.875 1 36.25 137 ARG B C 1
ATOM 2550 O O . ARG B 1 137 ? 4.617 26.594 17.891 1 36.25 137 ARG B O 1
ATOM 2557 N N . VAL B 1 138 ? 3.291 27.094 16.688 1 34.59 138 VAL B N 1
ATOM 2558 C CA . VAL B 1 138 ? 2.947 25.672 16.609 1 34.59 138 VAL B CA 1
ATOM 2559 C C . VAL B 1 138 ? 3.971 24.938 15.734 1 34.59 138 VAL B C 1
ATOM 2561 O O . VAL B 1 138 ? 4.133 25.25 14.555 1 34.59 138 VAL B O 1
ATOM 2564 N N . ARG B 1 139 ? 5.164 24.703 16.297 1 32.84 139 ARG B N 1
ATOM 2565 C CA . ARG B 1 139 ? 6.105 23.688 15.844 1 32.84 139 ARG B CA 1
ATOM 2566 C C . ARG B 1 139 ? 5.371 22.484 15.25 1 32.84 139 ARG B C 1
ATOM 2568 O O . ARG B 1 139 ? 4.863 21.641 15.977 1 32.84 139 ARG B O 1
ATOM 2575 N N . LEU B 1 140 ? 4.441 22.625 14.414 1 36.22 140 LEU B N 1
ATOM 2576 C CA . LEU B 1 140 ? 4.105 21.391 13.703 1 36.22 140 LEU B CA 1
ATOM 2577 C C . LEU B 1 140 ? 5.367 20.625 13.32 1 36.22 140 LEU B C 1
ATOM 2579 O O . LEU B 1 140 ? 6.086 21.016 12.398 1 36.22 140 LEU B O 1
ATOM 2583 N N . TRP B 1 141 ? 6.195 20.344 14.297 1 34.81 141 TRP B N 1
ATOM 2584 C CA . TRP B 1 141 ? 7.258 19.344 14.18 1 34.81 141 TRP B CA 1
ATOM 2585 C C . TRP B 1 141 ? 6.82 18.188 13.289 1 34.81 141 TRP B C 1
ATOM 2587 O O . TRP B 1 141 ? 7.438 17.125 13.305 1 34.81 141 TRP B O 1
ATOM 2597 N N . VAL B 1 142 ? 5.688 17.953 12.891 1 35.88 142 VAL B N 1
ATOM 2598 C CA . VAL B 1 142 ? 5.707 16.672 12.203 1 35.88 142 VAL B CA 1
ATOM 2599 C C . VAL B 1 142 ? 6.875 16.625 11.219 1 35.88 142 VAL B C 1
ATOM 2601 O O . VAL B 1 142 ? 7.445 17.656 10.883 1 35.88 142 VAL B O 1
ATOM 2604 N N . ALA B 1 143 ? 6.875 15.625 10.258 1 36.56 143 ALA B N 1
ATOM 2605 C CA . ALA B 1 143 ? 7.859 15.109 9.312 1 36.56 143 ALA B CA 1
ATOM 2606 C C . ALA B 1 143 ? 8.383 16.219 8.406 1 36.56 143 ALA B C 1
ATOM 2608 O O . ALA B 1 143 ? 7.828 16.453 7.328 1 36.56 143 ALA B O 1
ATOM 2609 N N . GLU B 1 144 ? 8.453 17.359 8.695 1 36.78 144 GLU B N 1
ATOM 2610 C CA . GLU B 1 144 ? 9.164 18.391 7.93 1 36.78 144 GLU B CA 1
ATOM 2611 C C . GLU B 1 144 ? 10.578 17.938 7.582 1 36.78 144 GLU B C 1
ATOM 2613 O O . GLU B 1 144 ? 11.383 18.734 7.094 1 36.78 144 GLU B O 1
ATOM 2618 N N . GLU B 1 145 ? 11.258 17.172 8.148 1 39.59 145 GLU B N 1
ATOM 2619 C CA . GLU B 1 145 ? 12.602 16.969 7.605 1 39.59 145 GLU B CA 1
ATOM 2620 C C . GLU B 1 145 ? 12.586 16.969 6.078 1 39.59 145 GLU B C 1
ATOM 2622 O O . GLU B 1 145 ? 13.547 17.375 5.441 1 39.59 145 GLU B O 1
ATOM 2627 N N . VAL B 1 146 ? 11.992 16.297 5.227 1 35.19 146 VAL B N 1
ATOM 2628 C CA . VAL B 1 146 ? 12.141 16.578 3.803 1 35.19 146 VAL B CA 1
ATOM 2629 C C . VAL B 1 146 ? 11.227 17.734 3.412 1 35.19 146 VAL B C 1
ATOM 2631 O O . VAL B 1 146 ? 11.219 18.172 2.256 1 35.19 146 VAL B O 1
ATOM 2634 N N . PHE B 1 147 ? 10.008 18.062 3.771 1 34.66 147 PHE B N 1
ATOM 2635 C CA . PHE B 1 147 ? 9.305 19.188 3.172 1 34.66 147 PHE B CA 1
ATOM 2636 C C . PHE B 1 147 ? 9.797 20.5 3.748 1 34.66 147 PHE B C 1
ATOM 2638 O O . PHE B 1 147 ? 10.461 20.516 4.785 1 34.66 147 PHE B O 1
ATOM 2645 N N . TRP B 1 148 ? 8.891 21.891 3.422 1 34.38 148 TRP B N 1
ATOM 2646 C CA . TRP B 1 148 ? 9.07 23.297 3.129 1 34.38 148 TRP B CA 1
ATOM 2647 C C . TRP B 1 148 ? 9.398 24.078 4.398 1 34.38 148 TRP B C 1
ATOM 2649 O O . TRP B 1 148 ? 8.742 23.906 5.426 1 34.38 148 TRP B O 1
ATOM 2659 N N . PRO B 1 149 ? 10.57 24.531 4.535 1 33.28 149 PRO B N 1
ATOM 2660 C CA . PRO B 1 149 ? 10.922 25.578 5.496 1 33.28 149 PRO B CA 1
ATOM 2661 C C . PRO B 1 149 ? 9.875 26.672 5.574 1 33.28 149 PRO B C 1
ATOM 2663 O O . PRO B 1 149 ? 9.68 27.422 4.613 1 33.28 149 PRO B O 1
ATOM 2666 N N . LEU B 1 150 ? 8.602 26.391 5.746 1 32.69 150 LEU B N 1
ATOM 2667 C CA . LEU B 1 150 ? 7.879 27.641 5.906 1 32.69 150 LEU B CA 1
ATOM 2668 C C . LEU B 1 150 ? 8.422 28.438 7.094 1 32.69 150 LEU B C 1
ATOM 2670 O O . LEU B 1 150 ? 8.094 28.141 8.242 1 32.69 150 LEU B O 1
ATOM 2674 N N . THR B 1 151 ? 9.703 28.547 7.137 1 33.38 151 THR B N 1
ATOM 2675 C CA . THR B 1 151 ? 10.062 29.656 8 1 33.38 151 THR B CA 1
ATOM 2676 C C . THR B 1 151 ? 9.273 30.906 7.629 1 33.38 151 THR B C 1
ATOM 2678 O O . THR B 1 151 ? 9.531 31.531 6.594 1 33.38 151 THR B O 1
ATOM 2681 N N . ALA B 1 152 ? 7.898 30.797 7.488 1 35.25 152 ALA B N 1
ATOM 2682 C CA . ALA B 1 152 ? 7.41 32.188 7.422 1 35.25 152 ALA B CA 1
ATOM 2683 C C . ALA B 1 152 ? 7.961 33 8.578 1 35.25 152 ALA B C 1
ATOM 2685 O O . ALA B 1 152 ? 7.734 32.688 9.742 1 35.25 152 ALA B O 1
ATOM 2686 N N . ILE B 1 153 ? 9.188 33.438 8.32 1 33.84 153 ILE B N 1
ATOM 2687 C CA . ILE B 1 153 ? 9.664 34.625 9.008 1 33.84 153 ILE B CA 1
ATOM 2688 C C . ILE B 1 153 ? 8.539 35.656 9.117 1 33.84 153 ILE B C 1
ATOM 2690 O O . ILE B 1 153 ? 8.055 36.156 8.109 1 33.84 153 ILE B O 1
ATOM 2694 N N . CYS B 1 154 ? 7.57 35.312 9.938 1 35.5 154 CYS B N 1
ATOM 2695 C CA . CYS B 1 154 ? 6.781 36.469 10.312 1 35.5 154 CYS B CA 1
ATOM 2696 C C . CYS B 1 154 ? 7.68 37.688 10.57 1 35.5 154 CYS B C 1
ATOM 2698 O O . CYS B 1 154 ? 8.617 37.594 11.359 1 35.5 154 CYS B O 1
ATOM 2700 N N . PRO B 1 155 ? 7.879 38.375 9.555 1 34.12 155 PRO B N 1
ATOM 2701 C CA . PRO B 1 155 ? 8.672 39.562 9.844 1 34.12 155 PRO B CA 1
ATOM 2702 C C . PRO B 1 155 ? 8.258 40.25 11.148 1 34.12 155 PRO B C 1
ATOM 2704 O O . PRO B 1 155 ? 7.117 40.094 11.586 1 34.12 155 PRO B O 1
ATOM 2707 N N . PRO B 1 156 ? 9.148 40.5 11.969 1 33.56 156 PRO B N 1
ATOM 2708 C CA . PRO B 1 156 ? 8.977 41.281 13.195 1 33.56 156 PRO B CA 1
ATOM 2709 C C . PRO B 1 156 ? 7.953 42.406 13.039 1 33.56 156 PRO B C 1
ATOM 2711 O O . PRO B 1 156 ? 7.758 42.906 11.938 1 33.56 156 PRO B O 1
ATOM 2714 N N . TYR B 1 157 ? 6.73 42.188 13.664 1 29.98 157 TYR B N 1
ATOM 2715 C CA . TYR B 1 157 ? 5.996 43.406 13.906 1 29.98 157 TYR B CA 1
ATOM 2716 C C . TYR B 1 157 ? 6.953 44.594 14.109 1 29.98 157 TYR B C 1
ATOM 2718 O O . TYR B 1 157 ? 7.773 44.562 15.031 1 29.98 157 TYR B O 1
ATOM 2726 N N . ARG B 1 158 ? 7.438 45 13.062 1 29.73 158 ARG B N 1
ATOM 2727 C CA . ARG B 1 158 ? 8.141 46.25 13.164 1 29.73 158 ARG B CA 1
ATOM 2728 C C . ARG B 1 158 ? 7.422 47.219 14.125 1 29.73 158 ARG B C 1
ATOM 2730 O O . ARG B 1 158 ? 6.254 47.531 13.914 1 29.73 158 ARG B O 1
ATOM 2737 N N . THR B 1 159 ? 7.594 46.969 15.539 1 31.14 159 THR B N 1
ATOM 2738 C CA . THR B 1 159 ? 7.422 48.125 16.406 1 31.14 159 THR B CA 1
ATOM 2739 C C . THR B 1 159 ? 7.75 49.406 15.672 1 31.14 159 THR B C 1
ATOM 2741 O O . THR B 1 159 ? 8.672 49.438 14.852 1 31.14 159 THR B O 1
ATOM 2744 N N . LEU B 1 160 ? 6.707 50.312 15.461 1 29.81 160 LEU B N 1
ATOM 2745 C CA . LEU B 1 160 ? 6.902 51.719 15.219 1 29.81 160 LEU B CA 1
ATOM 2746 C C . LEU B 1 160 ? 8.133 52.25 15.953 1 29.81 160 LEU B C 1
ATOM 2748 O O . LEU B 1 160 ? 8.148 52.312 17.188 1 29.81 160 LEU B O 1
ATOM 2752 N N . TRP B 1 161 ? 9.289 51.938 15.523 1 27.22 161 TRP B N 1
ATOM 2753 C CA . TRP B 1 161 ? 10.633 52.344 15.938 1 27.22 161 TRP B CA 1
ATOM 2754 C C . TRP B 1 161 ? 10.695 53.844 16.234 1 27.22 161 TRP B C 1
ATOM 2756 O O . TRP B 1 161 ? 11.297 54.25 17.219 1 27.22 161 TRP B O 1
ATOM 2766 N N . SER B 1 162 ? 10.414 54.688 15.195 1 24.02 162 SER B N 1
ATOM 2767 C CA . SER B 1 162 ? 11.539 55.562 14.836 1 24.02 162 SER B CA 1
ATOM 2768 C C . SER B 1 162 ? 11.742 56.656 15.867 1 24.02 162 SER B C 1
ATOM 2770 O O . SER B 1 162 ? 10.961 56.781 16.812 1 24.02 162 SER B O 1
ATOM 2772 N N . SER B 1 163 ? 11.758 57.875 15.383 1 27.45 163 SER B N 1
ATOM 2773 C CA . SER B 1 163 ? 12.742 58.969 15.32 1 27.45 163 SER B CA 1
ATOM 2774 C C . SER B 1 163 ? 12.523 59.969 16.438 1 27.45 163 SER B C 1
ATOM 2776 O O . SER B 1 163 ? 11.984 61.062 16.219 1 27.45 163 SER B O 1
ATOM 2778 N N . LEU B 1 164 ? 11.656 59.531 17.438 1 30.42 164 LEU B N 1
ATOM 2779 C CA . LEU B 1 164 ? 11.641 60.75 18.234 1 30.42 164 LEU B CA 1
ATOM 2780 C C . LEU B 1 164 ? 13.055 61.188 18.625 1 30.42 164 LEU B C 1
ATOM 2782 O O . LEU B 1 164 ? 13.688 60.562 19.469 1 30.42 164 LEU B O 1
ATOM 2786 N N . ALA B 1 165 ? 13.875 61.5 17.672 1 30.56 165 ALA B N 1
ATOM 2787 C CA . ALA B 1 165 ? 15.18 62.125 17.828 1 30.56 165 ALA B CA 1
ATOM 2788 C C . ALA B 1 165 ? 15.125 63.25 18.875 1 30.56 165 ALA B C 1
ATOM 2790 O O . ALA B 1 165 ? 14.383 64.188 18.734 1 30.56 165 ALA B O 1
ATOM 2791 N N . TYR B 1 166 ? 15.219 62.844 20.141 1 32.62 166 TYR B N 1
ATOM 2792 C CA . TYR B 1 166 ? 15.508 63.875 21.141 1 32.62 166 TYR B CA 1
ATOM 2793 C C . TYR B 1 166 ? 16.672 64.75 20.688 1 32.62 166 TYR B C 1
ATOM 2795 O O . TYR B 1 166 ? 17.828 64.312 20.75 1 32.62 166 TYR B O 1
ATOM 2803 N N . PRO B 1 167 ? 16.781 65.125 19.406 1 30.2 167 PRO B N 1
ATOM 2804 C CA . PRO B 1 167 ? 18.156 65.625 19.141 1 30.2 167 PRO B CA 1
ATOM 2805 C C . PRO B 1 167 ? 18.719 66.5 20.266 1 30.2 167 PRO B C 1
ATOM 2807 O O . PRO B 1 167 ? 19.844 66.25 20.703 1 30.2 167 PRO B O 1
ATOM 2810 N N . ARG B 1 168 ? 18.453 67.625 20.25 1 34.12 168 ARG B N 1
ATOM 2811 C CA . ARG B 1 168 ? 19.531 68.625 20.062 1 34.12 168 ARG B CA 1
ATOM 2812 C C . ARG B 1 168 ? 20.125 69 21.406 1 34.12 168 ARG B C 1
ATOM 2814 O O . ARG B 1 168 ? 19.5 69.75 22.188 1 34.12 168 ARG B O 1
ATOM 2821 N N . ARG B 1 169 ? 20.5 68.188 22.312 1 29.17 169 ARG B N 1
ATOM 2822 C CA . ARG B 1 169 ? 20.922 69.125 23.375 1 29.17 169 ARG B CA 1
ATOM 2823 C C . ARG B 1 169 ? 22.016 70.062 22.875 1 29.17 169 ARG B C 1
ATOM 2825 O O . ARG B 1 169 ? 22.406 71 23.578 1 29.17 169 ARG B O 1
ATOM 2832 N N . PRO B 1 170 ? 22.812 69.875 21.734 1 29.3 170 PRO B N 1
ATOM 2833 C CA . PRO B 1 170 ? 24.156 70.375 22 1 29.3 170 PRO B CA 1
ATOM 2834 C C . PRO B 1 170 ? 24.156 71.75 22.578 1 29.3 170 PRO B C 1
ATOM 2836 O O . PRO B 1 170 ? 23.172 72.5 22.453 1 29.3 170 PRO B O 1
ATOM 2839 N N . GLY B 1 171 ? 25.484 72.312 22.969 1 28.42 171 GLY B N 1
ATOM 2840 C CA . GLY B 1 171 ? 26.375 73.25 23.672 1 28.42 171 GLY B CA 1
ATOM 2841 C C . GLY B 1 171 ? 26.188 74.688 23.297 1 28.42 171 GLY B C 1
ATOM 2842 O O . GLY B 1 171 ? 25.578 75.438 24.047 1 28.42 171 GLY B O 1
ATOM 2843 N N . SER B 1 172 ? 27.5 75.375 22.562 1 29.62 172 SER B N 1
ATOM 2844 C CA . SER B 1 172 ? 28.281 76.562 22.734 1 29.62 172 SER B CA 1
ATOM 2845 C C . SER B 1 172 ? 27.594 77.75 22.078 1 29.62 172 SER B C 1
ATOM 2847 O O . SER B 1 172 ? 27.516 78.875 22.656 1 29.62 172 SER B O 1
ATOM 2849 N N . SER B 1 173 ? 27.641 78 20.656 1 25.7 173 SER B N 1
ATOM 2850 C CA . SER B 1 173 ? 27.547 79.5 20.516 1 25.7 173 SER B CA 1
ATOM 2851 C C . SER B 1 173 ? 26.141 80 20.859 1 25.7 173 SER B C 1
ATOM 2853 O O . SER B 1 173 ? 25.156 79.25 20.641 1 25.7 173 SER B O 1
#

InterPro domains:
  IPR001849 Pleckstrin homology domain [PF00169] (26-107)
  IPR001849 Pleckstrin homology domain [PS50003] (15-108)
  IPR001849 Pleckstrin homology domain [SM00233] (16-110)
  IPR011993 PH-like domain superfamily [G3DSA:2.30.29.30] (16-126)
  IPR045188 PH domain containing protein Boi1/Boi2-like [PTHR22902] (2-128)

Solvent-accessible surface area (backbone atoms only — not comparable to full-atom values): 19932 Å² total; per-residue (Å²): 113,45,62,54,57,69,57,53,54,53,49,72,70,44,85,52,81,42,72,48,76,28,36,37,24,57,50,53,88,84,50,63,78,37,72,22,36,36,31,34,36,81,42,30,41,32,33,17,49,77,89,46,89,63,51,54,27,40,38,68,45,59,70,58,47,77,42,80,74,50,95,19,26,36,33,43,24,31,76,91,42,64,85,43,35,35,37,38,37,45,95,37,54,66,57,32,51,52,49,52,54,51,58,69,57,28,18,61,66,52,48,51,52,50,37,53,50,44,56,52,50,41,50,52,53,52,54,50,40,46,74,71,50,84,62,70,75,72,66,72,64,67,78,53,80,74,67,83,75,72,71,72,77,69,73,78,76,70,67,89,60,70,78,73,72,66,78,74,69,78,71,83,124,113,44,62,53,57,69,56,55,55,54,49,72,70,45,84,52,83,41,74,47,75,27,35,35,23,58,50,54,89,83,52,62,78,38,70,22,38,35,30,33,35,81,42,29,42,32,32,16,49,78,89,45,89,64,51,55,29,39,38,69,45,59,70,57,46,77,42,80,74,48,93,20,25,35,32,42,24,31,76,92,42,66,82,44,35,36,38,38,37,44,95,36,55,67,56,32,51,53,49,52,54,52,57,68,58,29,19,59,67,51,48,52,54,50,37,52,51,44,53,52,51,44,50,52,54,51,55,51,41,46,74,71,48,85,61,71,76,74,71,74,68,60,88,42,85,86,58,80,80,70,68,69,68,67,67,70,77,70,66,90,68,76,76,78,67,78,61,77,70,85,91,80,135

pLDDT: mean 78.72, std 27.36, range [24.02, 98.81]

Nearest PDB structures (foldseek):
  8t0d-assembly1_A  TM=6.512E-01  e=8.624E-04  Mus musculus
  4f7g-assembly1_A  TM=6.361E-01  e=7.679E-04  Mus musculus
  2mwn-assembly1_B  TM=6.427E-01  e=7.679E-04  Homo sapiens
  2kgx-assembly1_B  TM=6.558E-01  e=1.944E-03  Mus musculus
  6vgu-assembly1_A  TM=6.275E-01  e=1.372E-03  Mus musculus

Secondary structure (DSSP, 8-state):
-EE-HHHHHHHHTSPPSEEEEEEEE-SSTTPPPEEEEEEEETTEEEEEETT-SSEEEEEE-SSEEEEEEETTEEEEEETTEEEEEEEEE-SSHHHHHHHHHHHHT-SHHHHHHHHHHHHHHHHHHHHHHHHHS--------SS--S-------------TTS-----------/-EE-HHHHHHHHTSPPSEEEEEEEE-SSTTPPPEEEEEEEETTEEEEEETT-SSEEEEEE-SSEEEEEEETTEEEEEETTEEEEEEEEE-SSHHHHHHHHHHHHT-SHHHHHHHHHHHHHHHHHHHHHHHHHS--------SS-SSS--------------------------